Protein AF-A0A847F633-F1 (afdb_monomer_lite)

Sequence (241 aa):
MRNPILRTLSLCLALIVSAASVAAQGYQTEPGWALELPSDPAGGGFFTLATSFPEESAGFVDGYALPGRILAASGRTLFLQERFGTSDFFPVATTSESMDPSFIAISPDGSQIAVGVGYFQPIYLASASLLSRSAPPNISAHPEVRAFEANYYDAIWRDSRYLLLNAGWFSGSAILILDTQADPPAEPVLLLEGIPGASAGLAIDHDGNVVTGIGWDPDGARTGELAILPAALVEAAIADE

Radius of gyration: 24.13 Å; chains: 1; bounding box: 60×49×97 Å

Structure (mmCIF, N/CA/C/O backbone):
data_AF-A0A847F633-F1
#
_entry.id   AF-A0A847F633-F1
#
loop_
_atom_site.group_PDB
_atom_site.id
_atom_site.type_symbol
_atom_site.label_atom_id
_atom_site.label_alt_id
_atom_site.label_comp_id
_atom_site.label_asym_id
_atom_site.label_entity_id
_atom_site.label_seq_id
_atom_site.pdbx_PDB_ins_code
_atom_site.Cartn_x
_atom_site.Cartn_y
_atom_site.Cartn_z
_atom_site.occupancy
_atom_site.B_iso_or_equiv
_atom_site.auth_seq_id
_atom_site.auth_comp_id
_atom_site.auth_asym_id
_atom_site.auth_atom_id
_atom_site.pdbx_PDB_model_num
ATOM 1 N N . MET A 1 1 ? -42.752 -30.504 71.975 1.00 43.91 1 MET A N 1
ATOM 2 C CA . MET A 1 1 ? -41.544 -30.973 71.258 1.00 43.91 1 MET A CA 1
ATOM 3 C C . MET A 1 1 ? -41.501 -30.174 69.947 1.00 43.91 1 MET A C 1
ATOM 5 O O . MET A 1 1 ? -42.344 -30.447 69.115 1.00 43.91 1 MET A O 1
ATOM 9 N N . ARG A 1 2 ? -40.851 -28.996 69.794 1.00 36.53 2 ARG A N 1
ATOM 10 C CA . ARG A 1 2 ? -39.390 -28.694 69.733 1.00 36.53 2 ARG A CA 1
ATOM 11 C C . ARG A 1 2 ? -38.636 -29.848 69.048 1.00 36.53 2 ARG A C 1
ATOM 13 O O . ARG A 1 2 ? -38.702 -30.938 69.589 1.00 36.53 2 ARG A O 1
ATOM 20 N N . ASN A 1 3 ? -37.921 -29.722 67.928 1.00 39.47 3 ASN A N 1
ATOM 21 C CA . ASN A 1 3 ? -37.267 -28.582 67.274 1.00 39.47 3 ASN A CA 1
ATOM 22 C C . ASN A 1 3 ? -36.940 -28.948 65.782 1.00 39.47 3 ASN A C 1
ATOM 24 O O . ASN A 1 3 ? -37.195 -30.083 65.385 1.00 39.47 3 ASN A O 1
ATOM 28 N N . PRO A 1 4 ? -36.400 -28.010 64.975 1.00 57.25 4 PRO A N 1
ATOM 29 C CA . PRO A 1 4 ? -36.479 -27.920 63.512 1.00 57.25 4 PRO A CA 1
ATOM 30 C C . PRO A 1 4 ? -35.231 -28.435 62.779 1.00 57.25 4 PRO A C 1
ATOM 32 O O . PRO A 1 4 ? -34.177 -28.592 63.389 1.00 57.25 4 PRO A O 1
ATOM 35 N N . ILE A 1 5 ? -35.309 -28.553 61.447 1.00 49.66 5 ILE A N 1
ATOM 36 C CA . ILE A 1 5 ? -34.128 -28.504 60.571 1.00 49.66 5 ILE A CA 1
ATOM 37 C C . ILE A 1 5 ? -34.406 -27.546 59.404 1.00 49.66 5 ILE A C 1
ATOM 39 O O . ILE A 1 5 ? -35.099 -27.872 58.445 1.00 49.66 5 ILE A O 1
ATOM 43 N N . LEU A 1 6 ? -33.841 -26.342 59.539 1.00 45.69 6 LEU A N 1
ATOM 44 C CA . LEU A 1 6 ? -33.370 -25.495 58.443 1.00 45.69 6 LEU A CA 1
ATOM 45 C C . LEU A 1 6 ? -32.309 -26.248 57.629 1.00 45.69 6 LEU A C 1
ATOM 47 O O . LEU A 1 6 ? -31.447 -26.881 58.236 1.00 45.69 6 LEU A O 1
ATOM 51 N N . ARG A 1 7 ? -32.308 -26.063 56.304 1.00 44.88 7 ARG A N 1
ATOM 52 C CA . ARG A 1 7 ? -31.155 -26.067 55.370 1.00 44.88 7 ARG A CA 1
ATOM 53 C C . ARG A 1 7 ? -31.731 -26.007 53.949 1.00 44.88 7 ARG A C 1
ATOM 55 O O . ARG A 1 7 ? -32.652 -26.753 53.665 1.00 44.88 7 ARG A O 1
ATOM 62 N N . THR A 1 8 ? -31.303 -25.215 52.981 1.00 48.22 8 THR A N 1
ATOM 63 C CA . THR A 1 8 ? -30.395 -24.074 52.869 1.00 48.22 8 THR A CA 1
ATOM 64 C C . THR A 1 8 ? -30.786 -23.437 51.533 1.00 48.22 8 THR A C 1
ATOM 66 O O . THR A 1 8 ? -31.146 -24.138 50.589 1.00 48.22 8 THR A O 1
ATOM 69 N N . LEU A 1 9 ? -30.732 -22.113 51.478 1.00 43.06 9 LEU A N 1
ATOM 70 C CA . LEU A 1 9 ? -30.822 -21.297 50.275 1.00 43.06 9 LEU A CA 1
ATOM 71 C C . LEU A 1 9 ? -29.904 -21.829 49.155 1.00 43.06 9 LEU A C 1
ATOM 73 O O . LEU A 1 9 ? -28.711 -22.005 49.383 1.00 43.06 9 LEU A O 1
ATOM 77 N N . SER A 1 10 ? -30.430 -21.977 47.941 1.00 42.84 10 SER A N 1
ATOM 78 C CA . SER A 1 10 ? -29.634 -21.798 46.723 1.00 42.84 10 SER A CA 1
ATOM 79 C C . SER A 1 10 ? -30.521 -21.129 45.678 1.00 42.84 10 SER A C 1
ATOM 81 O O . SER A 1 10 ? -31.156 -21.767 44.842 1.00 42.84 10 SER A O 1
ATOM 83 N N . LEU A 1 11 ? -30.651 -19.810 45.818 1.00 41.34 11 LEU A N 1
ATOM 84 C CA . LEU A 1 11 ? -31.250 -18.947 44.814 1.00 41.34 11 LEU A CA 1
ATOM 85 C C . LEU A 1 11 ? -30.192 -18.765 43.718 1.00 41.34 11 LEU A C 1
ATOM 87 O O . LEU A 1 11 ? -29.340 -17.885 43.813 1.00 41.34 11 LEU A O 1
ATOM 91 N N . CYS A 1 12 ? -30.202 -19.632 42.705 1.00 36.84 12 CYS A N 1
ATOM 92 C CA . CYS A 1 12 ? -29.456 -19.395 41.474 1.00 36.84 12 CYS A CA 1
ATOM 93 C C . CYS A 1 12 ? -30.124 -18.230 40.737 1.00 36.84 12 CYS A C 1
ATOM 95 O O . CYS A 1 12 ? -31.006 -18.421 39.902 1.00 36.84 12 CYS A O 1
ATOM 97 N N . LEU A 1 13 ? -29.723 -17.011 41.092 1.00 38.50 13 LEU A N 1
ATOM 98 C CA . LEU A 1 13 ? -30.003 -15.814 40.318 1.00 38.50 13 LEU A CA 1
ATOM 99 C C . LEU A 1 13 ? -29.175 -15.918 39.031 1.00 38.50 13 LEU A C 1
ATOM 101 O O . LEU A 1 13 ? -28.021 -15.498 38.981 1.00 38.50 13 LEU A O 1
ATOM 105 N N . ALA A 1 14 ? -29.741 -16.559 38.010 1.00 43.88 14 ALA A N 1
ATOM 106 C CA . ALA A 1 14 ? -29.196 -16.502 36.668 1.00 43.88 14 ALA A CA 1
ATOM 107 C C . ALA A 1 14 ? -29.336 -15.054 36.188 1.00 43.88 14 ALA A C 1
ATOM 109 O O . ALA A 1 14 ? -30.401 -14.624 35.747 1.00 43.88 14 ALA A O 1
ATOM 110 N N . LEU A 1 15 ? -28.255 -14.288 36.322 1.00 38.59 15 LEU A N 1
ATOM 111 C CA . LEU A 1 15 ? -28.023 -13.099 35.518 1.00 38.59 15 LEU A CA 1
ATOM 112 C C . LEU A 1 15 ? -27.974 -13.570 34.066 1.00 38.59 15 LEU A C 1
ATOM 114 O O . LEU A 1 15 ? -26.923 -13.944 33.551 1.00 38.59 15 LEU A O 1
ATOM 118 N N . ILE A 1 16 ? -29.135 -13.585 33.414 1.00 45.00 16 ILE A N 1
ATOM 119 C CA . ILE A 1 16 ? -29.204 -13.540 31.962 1.00 45.00 16 ILE A CA 1
ATOM 120 C C . ILE A 1 16 ? -28.708 -12.141 31.613 1.00 45.00 16 ILE A C 1
ATOM 122 O O . ILE A 1 16 ? -29.471 -11.181 31.531 1.00 45.00 16 ILE A O 1
ATOM 126 N N . VAL A 1 17 ? -27.387 -12.010 31.501 1.00 43.03 17 VAL A N 1
ATOM 127 C CA . VAL A 1 17 ? -26.797 -10.934 30.725 1.00 43.03 17 VAL A CA 1
ATOM 128 C C . VAL A 1 17 ? -27.320 -11.188 29.324 1.00 43.03 17 VAL A C 1
ATOM 130 O O . VAL A 1 17 ? -26.874 -12.112 28.645 1.00 43.03 17 VAL A O 1
ATOM 133 N N . SER A 1 18 ? -28.331 -10.423 28.920 1.00 43.81 18 SER A N 1
ATOM 134 C CA . SER A 1 18 ? -28.635 -10.250 27.511 1.00 43.81 18 SER A CA 1
ATOM 135 C C . SER A 1 18 ? -27.382 -9.643 26.897 1.00 43.81 18 SER A C 1
ATOM 137 O O . SER A 1 18 ? -27.223 -8.425 26.857 1.00 43.81 18 SER A O 1
ATOM 139 N N . ALA A 1 19 ? -26.463 -10.503 26.460 1.00 41.06 19 ALA A N 1
ATOM 140 C CA . ALA A 1 19 ? -25.597 -10.185 25.352 1.00 41.06 19 ALA A CA 1
ATOM 141 C C . ALA A 1 19 ? -26.573 -9.857 24.228 1.00 41.06 19 ALA A C 1
ATOM 143 O O . ALA A 1 19 ? -27.163 -10.751 23.623 1.00 41.06 19 ALA A O 1
ATOM 144 N N . ALA A 1 20 ? -26.857 -8.566 24.057 1.00 40.16 20 ALA A N 1
ATOM 145 C CA . ALA A 1 20 ? -27.486 -8.079 22.856 1.00 40.16 20 ALA A CA 1
ATOM 146 C C . ALA A 1 20 ? -26.540 -8.517 21.749 1.00 40.16 20 ALA A C 1
ATOM 148 O O . ALA A 1 20 ? -25.473 -7.941 21.545 1.00 40.16 20 ALA A O 1
ATOM 149 N N . SER A 1 21 ? -26.886 -9.635 21.125 1.00 41.78 21 SER A N 1
ATOM 150 C CA . SER A 1 21 ? -26.249 -10.087 19.925 1.00 41.78 21 SER A CA 1
ATOM 151 C C . SER A 1 21 ? -26.426 -8.942 18.941 1.00 41.78 21 SER A C 1
ATOM 153 O O . SER A 1 21 ? -27.506 -8.768 18.377 1.00 41.78 21 SER A O 1
ATOM 155 N N . VAL A 1 22 ? -25.360 -8.195 18.671 1.00 43.12 22 VAL A N 1
ATOM 156 C CA . VAL A 1 22 ? -25.214 -7.502 17.386 1.00 43.12 22 VAL A CA 1
ATOM 157 C C . VAL A 1 22 ? -24.931 -8.578 16.321 1.00 43.12 22 VAL A C 1
ATOM 159 O O . VAL A 1 22 ? -24.016 -8.486 15.517 1.00 43.12 22 VAL A O 1
ATOM 162 N N . ALA A 1 23 ? -25.688 -9.676 16.375 1.00 40.06 23 ALA A N 1
ATOM 163 C CA . ALA A 1 23 ? -25.728 -10.703 15.369 1.00 40.06 23 ALA A CA 1
ATOM 164 C C . ALA A 1 23 ? -26.665 -10.176 14.292 1.00 40.06 23 ALA A C 1
ATOM 166 O O . ALA A 1 23 ? -27.865 -10.022 14.517 1.00 40.06 23 ALA A O 1
ATOM 167 N N . ALA A 1 24 ? -26.065 -9.895 13.141 1.00 45.38 24 ALA A N 1
ATOM 168 C CA . ALA A 1 24 ? -26.716 -9.887 11.845 1.00 45.38 24 ALA A CA 1
ATOM 169 C C . ALA A 1 24 ? -27.988 -9.024 11.760 1.00 45.38 24 ALA A C 1
ATOM 171 O O . ALA A 1 24 ? -29.089 -9.529 11.542 1.00 45.38 24 ALA A O 1
ATOM 172 N N . GLN A 1 25 ? -27.832 -7.695 11.789 1.00 44.91 25 GLN A N 1
ATOM 173 C CA . GLN A 1 25 ? -28.638 -6.930 10.834 1.00 44.91 25 GLN A CA 1
ATOM 174 C C . GLN A 1 25 ? -28.219 -7.434 9.449 1.00 44.91 25 GLN A C 1
ATOM 176 O O . GLN A 1 25 ? -27.043 -7.352 9.104 1.00 44.91 25 GLN A O 1
ATOM 181 N N . GLY A 1 26 ? -29.144 -8.104 8.759 1.00 45.66 26 GLY A N 1
ATOM 182 C CA . GLY A 1 26 ? -28.860 -8.882 7.557 1.00 45.66 26 GLY A CA 1
ATOM 183 C C . GLY A 1 26 ? -28.078 -8.099 6.506 1.00 45.66 26 GLY A C 1
ATOM 184 O O . GLY A 1 26 ? -28.237 -6.887 6.375 1.00 45.66 26 GLY A O 1
ATOM 185 N N . TYR A 1 27 ? -27.241 -8.820 5.758 1.00 48.66 27 TYR A N 1
ATOM 186 C CA . TYR A 1 27 ? -26.576 -8.321 4.560 1.00 48.66 27 TYR A CA 1
ATOM 187 C C . TYR A 1 27 ? -27.608 -7.631 3.653 1.00 48.66 27 TYR A C 1
ATOM 189 O O . TYR A 1 27 ? -28.513 -8.287 3.139 1.00 48.66 27 TYR A O 1
ATOM 197 N N . GLN A 1 28 ? -27.500 -6.312 3.472 1.00 48.31 28 GLN A N 1
ATOM 198 C CA . GLN A 1 28 ? -28.215 -5.632 2.395 1.00 48.31 28 GLN A CA 1
ATOM 199 C C . GLN A 1 28 ? -27.493 -5.970 1.092 1.00 48.31 28 GLN A C 1
ATOM 201 O O . GLN A 1 28 ? -26.430 -5.438 0.804 1.00 48.31 28 GLN A O 1
ATOM 206 N N . THR A 1 29 ? -28.065 -6.897 0.328 1.00 50.97 29 THR A N 1
ATOM 207 C CA . THR A 1 29 ? -27.606 -7.272 -1.018 1.00 50.97 29 THR A CA 1
ATOM 208 C C . THR A 1 29 ? -28.280 -6.446 -2.115 1.00 50.97 29 THR A C 1
ATOM 210 O O . THR A 1 29 ? -28.100 -6.734 -3.294 1.00 50.97 29 THR A O 1
ATOM 213 N N . GLU A 1 30 ? -29.100 -5.458 -1.749 1.00 51.41 30 GLU A N 1
ATOM 214 C CA . GLU A 1 30 ? -29.706 -4.541 -2.713 1.00 51.41 30 GLU A CA 1
ATOM 215 C C . GLU A 1 30 ? -28.613 -3.601 -3.244 1.00 51.41 30 GLU A C 1
ATOM 217 O O . GLU A 1 30 ? -27.983 -2.909 -2.440 1.00 51.41 30 GLU A O 1
ATOM 222 N N . PRO A 1 31 ? -28.349 -3.565 -4.562 1.00 47.09 31 PRO A N 1
ATOM 223 C CA . PRO A 1 31 ? -27.300 -2.727 -5.122 1.00 47.09 31 PRO A CA 1
ATOM 224 C C . PRO A 1 31 ? -27.640 -1.244 -4.923 1.00 47.09 31 PRO A C 1
ATOM 226 O O . PRO A 1 31 ? -28.459 -0.663 -5.638 1.00 47.09 31 PRO A O 1
ATOM 229 N N . GLY A 1 32 ? -26.993 -0.624 -3.937 1.00 54.84 32 GLY A N 1
ATOM 230 C CA . GLY A 1 32 ? -26.869 0.823 -3.829 1.00 54.84 32 GLY A CA 1
ATOM 231 C C . GLY A 1 32 ? -25.765 1.282 -4.774 1.00 54.84 32 GLY A C 1
ATOM 232 O O . GLY A 1 32 ? -24.588 1.110 -4.488 1.00 54.84 32 GLY A O 1
ATOM 233 N N . TRP A 1 33 ? -26.127 1.844 -5.925 1.00 58.97 33 TRP A N 1
ATOM 234 C CA . TRP A 1 33 ? -25.180 2.212 -6.992 1.00 58.97 33 TRP A CA 1
ATOM 235 C C . TRP A 1 33 ? -24.312 3.449 -6.694 1.00 58.97 33 TRP A C 1
ATOM 237 O O . TRP A 1 33 ? -23.647 3.960 -7.591 1.00 58.97 33 TRP A O 1
ATOM 247 N N . ALA A 1 34 ? -24.325 3.953 -5.461 1.00 75.38 34 ALA A N 1
ATOM 248 C CA . ALA A 1 34 ? -23.554 5.118 -5.051 1.00 75.38 34 ALA A CA 1
ATOM 249 C C . ALA A 1 34 ? -22.807 4.797 -3.755 1.00 75.38 34 ALA A C 1
ATOM 251 O O . ALA A 1 34 ? -23.354 4.931 -2.662 1.00 75.38 34 ALA A O 1
ATOM 252 N N . LEU A 1 35 ? -21.561 4.345 -3.901 1.00 85.94 35 LEU A N 1
ATOM 253 C CA . LEU A 1 35 ? -20.610 4.294 -2.800 1.00 85.94 35 LEU A CA 1
ATOM 254 C C . LEU A 1 35 ? -19.997 5.689 -2.647 1.00 85.94 35 LEU A C 1
ATOM 256 O O . LEU A 1 35 ? -19.301 6.167 -3.541 1.00 85.94 35 LEU A O 1
ATOM 260 N N . GLU A 1 36 ? -20.251 6.332 -1.516 1.00 92.31 36 GLU A N 1
ATOM 261 C CA . GLU A 1 36 ? -19.584 7.573 -1.137 1.00 92.31 36 GLU A CA 1
ATOM 262 C C . GLU A 1 36 ? -18.392 7.213 -0.252 1.00 92.31 36 GLU A C 1
ATOM 264 O O . GLU A 1 36 ? -18.550 6.612 0.811 1.00 92.31 36 GLU A O 1
ATOM 269 N N . LEU A 1 37 ? -17.186 7.537 -0.719 1.00 93.56 37 LEU A N 1
ATOM 270 C CA . LEU A 1 37 ? -15.973 7.324 0.062 1.00 93.56 37 LEU A CA 1
ATOM 271 C C . LEU A 1 37 ? -15.916 8.318 1.231 1.00 93.56 37 LEU A C 1
ATOM 273 O O . LEU A 1 37 ? -16.364 9.461 1.090 1.00 93.56 37 LEU A O 1
ATOM 277 N N . PRO A 1 38 ? -15.341 7.919 2.378 1.00 94.25 38 PRO A N 1
ATOM 278 C CA . PRO A 1 38 ? -15.224 8.812 3.514 1.00 94.25 38 PRO A CA 1
ATOM 279 C C . PRO A 1 38 ? -14.296 9.980 3.176 1.00 94.25 38 PRO A C 1
ATOM 281 O O . PRO A 1 38 ? -13.370 9.873 2.367 1.00 94.25 38 PRO A O 1
ATOM 284 N N . SER A 1 39 ? -14.532 11.101 3.844 1.00 89.62 39 SER A N 1
ATOM 285 C CA . SER A 1 39 ? -13.605 12.225 3.870 1.00 89.62 39 SER A CA 1
ATOM 286 C C . SER A 1 39 ? -13.214 12.504 5.311 1.00 89.62 39 SER A C 1
ATOM 288 O O . SER A 1 39 ? -14.026 12.348 6.226 1.00 89.62 39 SER A O 1
ATOM 290 N N . ASP A 1 40 ? -11.967 12.914 5.514 1.00 84.38 40 ASP A N 1
ATOM 291 C CA . ASP A 1 40 ? -11.508 13.456 6.787 1.00 84.38 40 ASP A CA 1
ATOM 292 C C . ASP A 1 40 ? -11.489 14.993 6.697 1.00 84.38 40 ASP A C 1
ATOM 294 O O . ASP A 1 40 ? -10.491 15.581 6.262 1.00 84.38 40 ASP A O 1
ATOM 298 N N . PRO A 1 41 ? -12.583 15.678 7.087 1.00 72.81 41 PRO A N 1
ATOM 299 C CA . PRO A 1 41 ? -12.677 17.132 6.983 1.00 72.81 41 PRO A CA 1
ATOM 300 C C . PRO A 1 41 ? -11.678 17.865 7.889 1.00 72.81 41 PRO A C 1
ATOM 302 O O . PRO A 1 41 ? -11.440 19.054 7.686 1.00 72.81 41 PRO A O 1
ATOM 305 N N . ALA A 1 42 ? -11.093 17.182 8.879 1.00 73.56 42 ALA A N 1
ATOM 306 C CA . ALA A 1 42 ? -10.059 17.738 9.745 1.00 73.56 42 ALA A CA 1
ATOM 307 C C . ALA A 1 42 ? -8.638 17.492 9.205 1.00 73.56 42 ALA A C 1
ATOM 309 O O . ALA A 1 42 ? -7.702 18.167 9.631 1.00 73.56 42 ALA A O 1
ATOM 310 N N . GLY A 1 43 ? -8.474 16.533 8.287 1.00 68.06 43 GLY A N 1
ATOM 311 C CA . GLY A 1 43 ? -7.178 16.053 7.822 1.00 68.06 43 GLY A CA 1
ATOM 312 C C . GLY A 1 43 ? -6.585 16.807 6.634 1.00 68.06 43 GLY A C 1
ATOM 313 O O . GLY A 1 43 ? -5.375 16.790 6.489 1.00 68.06 43 GLY A O 1
ATOM 314 N N . GLY A 1 44 ? -7.366 17.503 5.802 1.00 72.06 44 GLY A N 1
ATOM 315 C CA . GLY A 1 44 ? -6.818 18.345 4.721 1.00 72.06 44 GLY A CA 1
ATOM 316 C C . GLY A 1 44 ? -6.087 17.597 3.590 1.00 72.06 44 GLY A C 1
ATOM 317 O O . GLY A 1 44 ? -5.118 18.128 3.058 1.00 72.06 44 GLY A O 1
ATOM 318 N N . GLY A 1 45 ? -6.535 16.388 3.231 1.00 73.44 45 GLY A N 1
ATOM 319 C CA . GLY A 1 45 ? -6.009 15.627 2.085 1.00 73.44 45 GLY A CA 1
ATOM 320 C C . GLY A 1 45 ? -6.622 16.055 0.743 1.00 73.44 45 GLY A C 1
ATOM 321 O O . GLY A 1 45 ? -7.713 16.632 0.714 1.00 73.44 45 GLY A O 1
ATOM 322 N N . PHE A 1 46 ? -5.940 15.769 -0.373 1.00 79.56 46 PHE A N 1
ATOM 323 C CA . PHE A 1 46 ? -6.430 16.118 -1.716 1.00 79.56 46 PHE A CA 1
ATOM 324 C C . PHE A 1 46 ? -7.429 15.103 -2.277 1.00 79.56 46 PHE A C 1
ATOM 326 O O . PHE A 1 46 ? -8.328 15.479 -3.031 1.00 79.56 46 PHE A O 1
ATOM 333 N N . PHE A 1 47 ? -7.290 13.828 -1.916 1.00 87.50 47 PHE A N 1
ATOM 334 C CA . PHE A 1 47 ? -8.162 12.754 -2.380 1.00 87.50 47 PHE A CA 1
ATOM 335 C C . PHE A 1 47 ? -8.308 11.642 -1.336 1.00 87.50 47 PHE A C 1
ATOM 337 O O . PHE A 1 47 ? -7.589 11.589 -0.338 1.00 87.50 47 PHE A O 1
ATOM 344 N N . THR A 1 48 ? -9.281 10.762 -1.570 1.00 93.44 48 THR A N 1
ATOM 345 C CA . THR A 1 48 ? -9.480 9.533 -0.800 1.00 93.44 48 THR A CA 1
ATOM 346 C C . THR A 1 48 ? -9.107 8.353 -1.685 1.00 93.44 48 THR A C 1
ATOM 348 O O . THR A 1 48 ? -9.656 8.216 -2.779 1.00 93.44 48 THR A O 1
ATOM 351 N N . LEU A 1 49 ? -8.212 7.490 -1.206 1.00 95.00 49 LEU A N 1
ATOM 352 C CA . LEU A 1 49 ? -7.974 6.184 -1.818 1.00 95.00 49 LEU A CA 1
ATOM 353 C C . LEU A 1 49 ? -8.767 5.111 -1.103 1.00 95.00 49 LEU A C 1
ATOM 355 O O . LEU A 1 49 ? -9.035 5.219 0.091 1.00 95.00 49 LEU A O 1
ATOM 359 N N . ALA A 1 50 ? -9.119 4.063 -1.835 1.00 96.31 50 ALA A N 1
ATOM 360 C CA . ALA A 1 50 ? -9.792 2.909 -1.280 1.00 96.31 50 ALA A CA 1
ATOM 361 C C . ALA A 1 50 ? -9.387 1.637 -2.020 1.00 96.31 50 ALA A C 1
ATOM 363 O O . ALA A 1 50 ? -9.174 1.649 -3.230 1.00 96.31 50 ALA A O 1
ATOM 364 N N . THR A 1 51 ? -9.323 0.540 -1.279 1.00 96.62 51 THR A N 1
ATOM 365 C CA . THR A 1 51 ? -9.163 -0.819 -1.798 1.00 96.62 51 THR A CA 1
ATOM 366 C C . THR A 1 51 ? -10.030 -1.768 -0.975 1.00 96.62 51 THR A C 1
ATOM 368 O O . THR A 1 51 ? -10.544 -1.385 0.078 1.00 96.62 51 THR A O 1
ATOM 371 N N . SER A 1 52 ? -10.226 -2.999 -1.432 1.00 96.12 52 SER A N 1
ATOM 372 C CA . SER A 1 52 ? -10.989 -4.013 -0.702 1.00 96.12 52 SER A CA 1
ATOM 373 C C . SER A 1 52 ? -10.084 -5.115 -0.179 1.00 96.12 52 SER A C 1
ATOM 375 O O . SER A 1 52 ? -9.176 -5.560 -0.877 1.00 96.12 52 SER A O 1
ATOM 377 N N . PHE A 1 53 ? -10.382 -5.608 1.019 1.00 97.31 53 PHE A N 1
ATOM 378 C CA . PHE A 1 53 ? -9.814 -6.862 1.498 1.00 97.31 53 PHE A CA 1
ATOM 379 C C . PHE A 1 53 ? -10.187 -8.014 0.547 1.00 97.31 53 PHE A C 1
ATOM 381 O O . PHE A 1 53 ? -11.360 -8.101 0.158 1.00 97.31 53 PHE A O 1
ATOM 388 N N . PRO A 1 54 ? -9.239 -8.908 0.205 1.00 95.81 54 PRO A N 1
ATOM 389 C CA . PRO A 1 54 ? -9.515 -10.087 -0.615 1.00 95.81 54 PRO A CA 1
ATOM 390 C C . PRO A 1 54 ? -10.625 -10.967 -0.026 1.00 95.81 54 PRO A C 1
ATOM 392 O O . PRO A 1 54 ? -10.826 -10.989 1.194 1.00 95.81 54 PRO A O 1
ATOM 395 N N . GLU A 1 55 ? -11.351 -11.701 -0.872 1.00 92.31 55 GLU A N 1
ATOM 396 C CA . GLU A 1 55 ? -12.459 -12.570 -0.437 1.00 92.31 55 GLU A CA 1
ATOM 397 C C . GLU A 1 55 ? -11.982 -13.687 0.504 1.00 92.31 55 GLU A C 1
ATOM 399 O O . GLU A 1 55 ? -12.704 -14.097 1.413 1.00 92.31 55 GLU A O 1
ATOM 404 N N . GLU A 1 56 ? -10.746 -14.140 0.314 1.00 91.25 56 GLU A N 1
ATOM 405 C CA . GLU A 1 56 ? -10.060 -15.167 1.091 1.00 91.25 56 GLU A CA 1
ATOM 406 C C . GLU A 1 56 ? -9.561 -14.693 2.467 1.00 91.25 56 GLU A C 1
ATOM 408 O O . GLU A 1 56 ? -9.085 -15.511 3.258 1.00 91.25 56 GLU A O 1
ATOM 413 N N . SER A 1 57 ? -9.689 -13.400 2.785 1.00 93.25 57 SER A N 1
ATOM 414 C CA . SER A 1 57 ? -9.277 -12.853 4.082 1.00 93.25 57 SER A CA 1
ATOM 415 C C . SER A 1 57 ? -9.975 -13.587 5.239 1.00 93.25 57 SER A C 1
ATOM 417 O O . SER A 1 57 ? -11.193 -13.702 5.282 1.00 93.25 57 SER A O 1
ATOM 419 N N . ALA A 1 58 ? -9.249 -14.038 6.258 1.00 88.56 58 ALA A N 1
ATOM 420 C CA . ALA A 1 58 ? -9.879 -14.684 7.425 1.00 88.56 58 ALA A CA 1
ATOM 421 C C . ALA A 1 58 ? -10.062 -13.741 8.633 1.00 88.56 58 ALA A C 1
ATOM 423 O O . ALA A 1 58 ? -10.591 -14.143 9.671 1.00 88.56 58 ALA A O 1
ATOM 424 N N . GLY A 1 59 ? -9.582 -12.499 8.523 1.00 90.00 59 GLY A N 1
ATOM 425 C CA . GLY A 1 59 ? -9.442 -11.574 9.645 1.00 90.00 59 GLY A CA 1
ATOM 426 C C . GLY A 1 59 ? -10.730 -10.871 10.082 1.00 90.00 59 GLY A C 1
ATOM 427 O O . GLY A 1 59 ? -11.720 -10.779 9.351 1.00 90.00 59 GLY A O 1
ATOM 428 N N . PHE A 1 60 ? -10.673 -10.321 11.294 1.00 93.88 60 PHE A N 1
ATOM 429 C CA . PHE A 1 60 ? -11.702 -9.467 11.879 1.00 93.88 60 PHE A CA 1
ATOM 430 C C . PHE A 1 60 ? -11.053 -8.230 12.497 1.00 93.88 60 PHE A C 1
ATOM 432 O O . PHE A 1 60 ? -9.978 -8.328 13.085 1.00 93.88 60 PHE A O 1
ATOM 439 N N . VAL A 1 61 ? -11.755 -7.100 12.448 1.00 94.06 61 VAL A N 1
ATOM 440 C CA . VAL A 1 61 ? -11.432 -5.884 13.210 1.00 94.06 61 VAL A CA 1
ATOM 441 C C . VAL A 1 61 ? -12.597 -5.612 14.138 1.00 94.06 61 VAL A C 1
ATOM 443 O O . VAL A 1 61 ? -13.697 -5.418 13.647 1.00 94.06 61 VAL A O 1
ATOM 446 N N . ASP A 1 62 ? -12.406 -5.654 15.458 1.00 93.94 62 ASP A N 1
ATOM 447 C CA . ASP A 1 62 ? -13.467 -5.427 16.459 1.00 93.94 62 ASP A CA 1
ATOM 448 C C . ASP A 1 62 ? -14.790 -6.188 16.182 1.00 93.94 62 ASP A C 1
ATOM 450 O O . ASP A 1 62 ? -15.888 -5.681 16.404 1.00 93.94 62 ASP A O 1
ATOM 454 N N . GLY A 1 63 ? -14.695 -7.420 15.666 1.00 92.19 63 GLY A N 1
ATOM 455 C CA . GLY A 1 63 ? -15.850 -8.260 15.312 1.00 92.19 63 GLY A CA 1
ATOM 456 C C . GLY A 1 63 ? -16.419 -8.048 13.901 1.00 92.19 63 GLY A C 1
ATOM 457 O O . GLY A 1 63 ? -17.333 -8.767 13.502 1.00 92.19 63 GLY A O 1
ATOM 458 N N . TYR A 1 64 ? -15.865 -7.125 13.114 1.00 92.31 64 TYR A N 1
ATOM 459 C CA . TYR A 1 64 ? -16.215 -6.907 11.710 1.00 92.31 64 TYR A CA 1
ATOM 460 C C . TYR A 1 64 ? -15.350 -7.793 10.805 1.00 92.31 64 TYR A C 1
ATOM 462 O O . TYR A 1 64 ? -14.140 -7.595 10.719 1.00 92.31 64 TYR A O 1
ATOM 470 N N . ALA A 1 65 ? -15.966 -8.767 10.127 1.00 94.19 65 ALA A N 1
ATOM 471 C CA . ALA A 1 65 ? -15.278 -9.656 9.183 1.00 94.19 65 ALA A CA 1
ATOM 472 C C . ALA A 1 65 ? -14.701 -8.866 8.003 1.00 94.19 65 ALA A C 1
ATOM 474 O O . ALA A 1 65 ? -15.429 -8.060 7.422 1.00 94.19 65 ALA A O 1
ATOM 475 N N . LEU A 1 66 ? -13.440 -9.106 7.647 1.00 95.06 66 LEU A N 1
ATOM 476 C CA . LEU A 1 66 ? -12.725 -8.342 6.623 1.00 95.06 66 LEU A CA 1
ATOM 477 C C . LEU A 1 66 ? -13.050 -8.686 5.155 1.00 95.06 66 LEU A C 1
ATOM 479 O O . LEU A 1 66 ? -13.044 -7.739 4.376 1.00 95.06 66 LEU A O 1
ATOM 483 N N . PRO A 1 67 ? -13.388 -9.926 4.740 1.00 94.75 67 PRO A N 1
ATOM 484 C CA . PRO A 1 67 ? -13.667 -10.256 3.335 1.00 94.75 67 PRO A CA 1
ATOM 485 C C . PRO A 1 67 ? -14.543 -9.261 2.579 1.00 94.75 67 PRO A C 1
ATOM 487 O O . PRO A 1 67 ? -15.659 -8.956 3.010 1.00 94.75 67 PRO A O 1
ATOM 490 N N . GLY A 1 68 ? -14.034 -8.766 1.446 1.00 93.19 68 GLY A N 1
ATOM 491 C CA . GLY A 1 68 ? -14.739 -7.850 0.543 1.00 93.19 68 GLY A CA 1
ATOM 492 C C . GLY A 1 68 ? -15.006 -6.455 1.116 1.00 93.19 68 GLY A C 1
ATOM 493 O O . GLY A 1 68 ? -15.647 -5.633 0.464 1.00 93.19 68 GLY A O 1
ATOM 494 N N . ARG A 1 69 ? -14.548 -6.167 2.337 1.00 94.69 69 ARG A N 1
ATOM 495 C CA . ARG A 1 69 ? -14.757 -4.881 3.000 1.00 94.69 69 ARG A CA 1
ATOM 496 C C . ARG A 1 69 ? -13.772 -3.854 2.468 1.00 94.69 69 ARG A C 1
ATOM 498 O O . ARG A 1 69 ? -12.601 -4.158 2.255 1.00 94.69 69 ARG A O 1
ATOM 505 N N . ILE A 1 70 ? -14.242 -2.626 2.289 1.00 97.19 70 ILE A N 1
ATOM 506 C CA . ILE A 1 70 ? -13.411 -1.538 1.776 1.00 97.19 70 ILE A CA 1
ATOM 507 C C . ILE A 1 70 ? -12.614 -0.900 2.917 1.00 97.19 70 ILE A C 1
ATOM 509 O O . ILE A 1 70 ? -13.186 -0.512 3.939 1.00 97.19 70 ILE A O 1
ATOM 513 N N . LEU A 1 71 ? -11.304 -0.770 2.719 1.00 98.25 71 LEU A N 1
ATOM 514 C CA . LEU A 1 71 ? -10.405 0.068 3.503 1.00 98.25 71 LEU A CA 1
ATOM 515 C C . LEU A 1 71 ? -10.104 1.330 2.691 1.00 98.25 71 LEU A C 1
ATOM 517 O O . LEU A 1 71 ? -9.670 1.239 1.544 1.00 98.25 71 LEU A O 1
ATOM 521 N N . ALA A 1 72 ? -10.329 2.499 3.280 1.00 97.69 72 ALA A N 1
ATOM 522 C CA . ALA A 1 72 ? -10.087 3.790 2.653 1.00 97.69 72 ALA A CA 1
ATOM 523 C C . ALA A 1 72 ? -9.101 4.632 3.467 1.00 97.69 72 ALA A C 1
ATOM 525 O O . ALA A 1 72 ? -9.055 4.524 4.688 1.00 97.69 72 ALA A O 1
ATOM 526 N N . ALA A 1 73 ? -8.338 5.494 2.804 1.00 97.06 73 ALA A N 1
ATOM 527 C CA . ALA A 1 73 ? -7.418 6.446 3.416 1.00 97.06 73 ALA A CA 1
ATOM 528 C C . ALA A 1 73 ? -7.786 7.855 2.962 1.00 97.06 73 ALA A C 1
ATOM 530 O O . ALA A 1 73 ? -7.889 8.111 1.762 1.00 97.06 73 ALA A O 1
ATOM 531 N N . SER A 1 74 ? -7.992 8.763 3.912 1.00 95.62 74 SER A N 1
ATOM 532 C CA . SER A 1 74 ? -8.294 10.168 3.634 1.00 95.62 74 SER A CA 1
ATOM 533 C C . SER A 1 74 ? -7.796 11.038 4.779 1.00 95.62 74 SER A C 1
ATOM 535 O O . SER A 1 74 ? -7.998 10.696 5.948 1.00 95.62 74 SER A O 1
ATOM 537 N N . GLY A 1 75 ? -7.152 12.162 4.454 1.00 94.62 75 GLY A N 1
ATOM 538 C CA . GLY A 1 75 ? -6.575 13.064 5.447 1.00 94.62 75 GLY A CA 1
ATOM 539 C C . GLY A 1 75 ? -5.663 12.312 6.413 1.00 94.62 75 GLY A C 1
ATOM 540 O O . GLY A 1 75 ? -4.661 11.754 5.998 1.00 94.62 75 GLY A O 1
ATOM 541 N N . ARG A 1 76 ? -6.000 12.258 7.702 1.00 95.75 76 ARG A N 1
ATOM 542 C CA . ARG A 1 76 ? -5.175 11.590 8.725 1.00 95.75 76 ARG A CA 1
ATOM 543 C C . ARG A 1 76 ? -5.685 10.215 9.127 1.00 95.75 76 ARG A C 1
ATOM 545 O O . ARG A 1 76 ? -5.221 9.662 10.123 1.00 95.75 76 ARG A O 1
ATOM 552 N N . THR A 1 77 ? -6.669 9.683 8.413 1.00 97.44 77 THR A N 1
ATOM 553 C CA . THR A 1 77 ? -7.486 8.583 8.911 1.00 97.44 77 THR A CA 1
ATOM 554 C C . THR A 1 77 ? -7.571 7.446 7.899 1.00 97.44 77 THR A C 1
ATOM 556 O O . THR A 1 77 ? -7.825 7.659 6.713 1.00 97.44 77 THR A O 1
ATOM 559 N N . LEU A 1 78 ? -7.387 6.220 8.393 1.00 98.06 78 LEU A N 1
ATOM 560 C CA . LEU A 1 78 ? -7.807 5.006 7.706 1.00 98.06 78 LEU A CA 1
ATOM 561 C C . LEU A 1 78 ? -9.205 4.632 8.184 1.00 98.06 78 LEU A C 1
ATOM 563 O O . LEU A 1 78 ? -9.472 4.581 9.386 1.00 98.06 78 LEU A O 1
ATOM 567 N N . PHE A 1 79 ? -10.084 4.350 7.238 1.00 98.25 79 PHE A N 1
ATOM 568 C CA . PHE A 1 79 ? -11.485 4.052 7.450 1.00 98.25 79 PHE A CA 1
ATOM 569 C C . PHE A 1 79 ? -11.815 2.653 6.957 1.00 98.25 79 PHE A C 1
ATOM 571 O O . PHE A 1 79 ? -11.425 2.279 5.856 1.00 98.25 79 PHE A O 1
ATOM 578 N N . LEU A 1 80 ? -12.600 1.909 7.724 1.00 98.06 80 LEU A N 1
ATOM 579 C CA . LEU A 1 80 ? -13.122 0.614 7.316 1.00 98.06 80 LEU A CA 1
ATOM 580 C C . LEU A 1 80 ? -14.627 0.725 7.079 1.00 98.06 80 LEU A C 1
ATOM 582 O O . LEU A 1 80 ? -15.353 1.300 7.892 1.00 98.06 80 LEU A O 1
ATOM 586 N N . GLN A 1 81 ? -15.091 0.168 5.966 1.00 96.19 81 GLN A N 1
ATOM 587 C CA . GLN A 1 81 ? -16.508 0.113 5.631 1.00 96.19 81 GLN A CA 1
ATOM 588 C C . GLN A 1 81 ? -17.268 -0.711 6.678 1.00 96.19 81 GLN A C 1
ATOM 590 O O . GLN A 1 81 ? -16.876 -1.830 6.989 1.00 96.19 81 GLN A O 1
ATOM 595 N N . GLU A 1 82 ? -18.376 -0.212 7.217 1.00 92.62 82 GLU A N 1
ATOM 596 C CA . GLU A 1 82 ? -19.136 -0.880 8.277 1.00 92.62 82 GLU A CA 1
ATOM 597 C C . GLU A 1 82 ? -19.992 -2.035 7.767 1.00 92.62 82 GLU A C 1
ATOM 599 O O . GLU A 1 82 ? -20.113 -3.073 8.430 1.00 92.62 82 GLU A O 1
ATOM 604 N N . ARG A 1 83 ? -20.565 -1.897 6.574 1.00 88.19 83 ARG A N 1
ATOM 605 C CA . ARG A 1 83 ? -21.363 -2.938 5.927 1.00 88.19 83 ARG A CA 1
ATOM 606 C C . ARG A 1 83 ? -21.000 -2.999 4.458 1.00 88.19 83 ARG A C 1
ATOM 608 O O . ARG A 1 83 ? -20.844 -1.972 3.811 1.00 88.19 83 ARG A O 1
ATOM 615 N N . PHE A 1 84 ? -20.884 -4.217 3.944 1.00 84.50 84 PHE A N 1
ATOM 616 C CA . PHE A 1 84 ? -20.608 -4.429 2.532 1.00 84.50 84 PHE A CA 1
ATOM 617 C C . PHE A 1 84 ? -21.614 -3.659 1.667 1.00 84.50 84 PHE A C 1
ATOM 619 O O . PHE A 1 84 ? -22.820 -3.731 1.907 1.00 84.50 84 PHE A O 1
ATOM 626 N N . GLY A 1 85 ? -21.105 -2.919 0.685 1.00 81.12 85 GLY A N 1
ATOM 627 C CA . GLY A 1 85 ? -21.922 -2.159 -0.260 1.00 81.12 85 GLY A CA 1
ATOM 628 C C . GLY A 1 85 ? -22.553 -0.871 0.284 1.00 81.12 85 GLY A C 1
ATOM 629 O O . GLY A 1 85 ? -23.304 -0.243 -0.457 1.00 81.12 85 GLY A O 1
ATOM 630 N N . THR A 1 86 ? -22.270 -0.450 1.525 1.00 88.88 86 THR A N 1
ATOM 631 C CA . THR A 1 86 ? -22.767 0.834 2.060 1.00 88.88 86 THR A CA 1
ATOM 632 C C . THR A 1 86 ? -21.677 1.903 2.114 1.00 88.88 86 THR A C 1
ATOM 634 O O . THR A 1 86 ? -20.485 1.598 2.137 1.00 88.88 86 THR A O 1
ATOM 637 N N . SER A 1 87 ? -22.093 3.169 2.158 1.00 93.31 87 SER A N 1
ATOM 638 C CA . SER A 1 87 ? -21.218 4.335 2.365 1.00 93.31 87 SER A CA 1
ATOM 639 C C . SER A 1 87 ? -20.914 4.599 3.846 1.00 93.31 87 SER A C 1
ATOM 641 O O . SER A 1 87 ? -20.457 5.681 4.208 1.00 93.31 87 SER A O 1
ATOM 643 N N . ASP A 1 88 ? -21.205 3.640 4.728 1.00 92.81 88 ASP A N 1
ATOM 644 C CA . ASP A 1 88 ? -20.927 3.776 6.153 1.00 92.81 88 ASP A CA 1
ATOM 645 C C . ASP A 1 88 ? -19.484 3.352 6.408 1.00 92.81 88 ASP A C 1
ATOM 647 O O . ASP A 1 88 ? -19.112 2.207 6.154 1.00 92.81 88 ASP A O 1
ATOM 651 N N . PHE A 1 89 ? -18.672 4.265 6.927 1.00 96.75 89 PHE A N 1
ATOM 652 C CA . PHE A 1 89 ? -17.266 4.031 7.233 1.00 96.75 89 PHE A CA 1
ATOM 653 C C . PHE A 1 89 ? -16.956 4.498 8.654 1.00 96.75 89 PHE A C 1
ATOM 655 O O . PHE A 1 89 ? -17.481 5.513 9.113 1.00 96.75 89 PHE A O 1
ATOM 662 N N . PHE A 1 90 ? -16.071 3.787 9.348 1.00 97.00 90 PHE A N 1
ATOM 663 C CA . PHE A 1 90 ? -15.576 4.197 10.662 1.00 97.00 90 PHE A CA 1
ATOM 664 C C . PHE A 1 90 ? -14.046 4.229 10.700 1.00 97.00 90 PHE A C 1
ATOM 666 O O . PHE A 1 90 ? -13.407 3.436 10.006 1.00 97.00 90 PHE A O 1
ATOM 673 N N . PRO A 1 91 ? -13.442 5.127 11.499 1.00 97.75 91 PRO A N 1
ATOM 674 C CA . PRO A 1 91 ? -11.995 5.183 11.653 1.00 97.75 91 PRO A CA 1
ATOM 675 C C . PRO A 1 91 ? -11.479 3.890 12.287 1.00 97.75 91 PRO A C 1
ATOM 677 O O . PRO A 1 91 ? -12.065 3.392 13.249 1.00 97.75 91 PRO A O 1
ATOM 680 N N . VAL A 1 92 ? -10.379 3.366 11.753 1.00 98.56 92 VAL A N 1
ATOM 681 C CA . VAL A 1 92 ? -9.715 2.151 12.248 1.00 98.56 92 VAL A CA 1
ATOM 682 C C . VAL A 1 92 ? -8.225 2.310 12.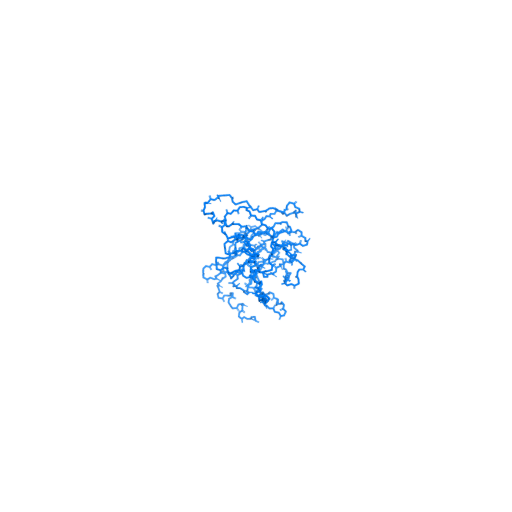499 1.00 98.56 92 VAL A C 1
ATOM 684 O O . VAL A 1 92 ? -7.630 1.442 13.126 1.00 98.56 92 VAL A O 1
ATOM 687 N N . ALA A 1 93 ? -7.629 3.397 12.014 1.00 98.44 93 ALA A N 1
ATOM 688 C CA . ALA A 1 93 ? -6.264 3.817 12.301 1.00 98.44 93 ALA A CA 1
ATOM 689 C C . ALA A 1 93 ? -6.076 5.287 11.896 1.00 98.44 93 ALA A C 1
ATOM 691 O O . ALA A 1 93 ? -6.914 5.865 11.201 1.00 98.44 93 ALA A O 1
ATOM 692 N N . THR A 1 94 ? -4.977 5.894 12.339 1.00 97.44 94 THR A N 1
ATOM 693 C CA . THR A 1 94 ? -4.633 7.295 12.064 1.00 97.44 94 THR A CA 1
ATOM 694 C C . THR A 1 94 ? -3.148 7.488 11.774 1.00 97.44 94 THR A C 1
ATOM 696 O O . THR A 1 94 ? -2.330 6.618 12.070 1.00 97.44 94 THR A O 1
ATOM 699 N N . THR A 1 95 ? -2.789 8.654 11.249 1.00 95.94 95 THR A N 1
ATOM 700 C CA . THR A 1 95 ? -1.411 9.137 11.101 1.00 95.94 95 THR A CA 1
ATOM 701 C C . THR A 1 95 ? -1.189 10.437 11.884 1.00 95.94 95 THR A C 1
ATOM 703 O O . THR A 1 95 ? -2.121 11.190 12.209 1.00 95.94 95 THR A O 1
ATOM 706 N N . SER A 1 96 ? 0.072 10.722 12.221 1.00 94.19 96 SER A N 1
ATOM 707 C CA . SER A 1 96 ? 0.454 11.970 12.900 1.00 94.19 96 SER A CA 1
ATOM 708 C C . SER A 1 96 ? 0.300 13.184 11.989 1.00 94.19 96 SER A C 1
ATOM 710 O O . SER A 1 96 ? -0.150 14.230 12.447 1.00 94.19 96 SER A O 1
ATOM 712 N N . GLU A 1 97 ? 0.595 13.011 10.704 1.00 92.06 97 GLU A N 1
ATOM 713 C CA . GLU A 1 97 ? 0.476 14.038 9.673 1.00 92.06 97 GLU A CA 1
ATOM 714 C C . GLU A 1 97 ? -0.619 13.681 8.671 1.00 92.06 97 GLU A C 1
ATOM 716 O O . GLU A 1 97 ? -1.065 12.533 8.600 1.00 92.06 97 GLU A O 1
ATOM 721 N N . SER A 1 98 ? -1.075 14.679 7.914 1.00 92.94 98 SER A N 1
ATOM 722 C CA . SER A 1 98 ? -2.012 14.456 6.813 1.00 92.94 98 SER A CA 1
ATOM 723 C C . SER A 1 98 ? -1.384 13.603 5.715 1.00 92.94 98 SER A C 1
ATOM 725 O O . SER A 1 98 ? -0.231 13.820 5.333 1.00 92.94 98 SER A O 1
ATOM 727 N N . MET A 1 99 ? -2.161 12.645 5.220 1.00 93.06 99 MET A N 1
ATOM 728 C CA . MET A 1 99 ? -1.820 11.806 4.086 1.00 93.06 99 MET A CA 1
ATOM 729 C C . MET A 1 99 ? -2.311 12.447 2.789 1.00 93.06 99 MET A C 1
ATOM 731 O O . MET A 1 99 ? -3.428 12.968 2.708 1.00 93.06 99 MET A O 1
ATOM 735 N N . ASP A 1 100 ? -1.494 12.291 1.756 1.00 91.31 100 ASP A N 1
ATOM 736 C CA . ASP A 1 100 ? -1.909 12.362 0.361 1.00 91.31 100 ASP A CA 1
ATOM 737 C C . ASP A 1 100 ? -1.667 10.975 -0.247 1.00 91.31 100 ASP A C 1
ATOM 739 O O . ASP A 1 100 ? -0.621 10.732 -0.859 1.00 91.31 100 ASP A O 1
ATOM 743 N N . PRO A 1 101 ? -2.531 9.998 0.091 1.00 93.50 101 PRO A N 1
ATOM 744 C CA . PRO A 1 101 ? -2.167 8.593 0.005 1.00 93.50 101 PRO A CA 1
ATOM 745 C C . PRO A 1 101 ? -1.912 8.213 -1.451 1.00 93.50 101 PRO A C 1
ATOM 747 O O . PRO A 1 101 ? -2.772 8.428 -2.282 1.00 93.50 101 PRO A O 1
ATOM 750 N N . SER A 1 102 ? -0.760 7.640 -1.786 1.00 93.44 102 SER A N 1
ATOM 751 C CA . SER A 1 102 ? -0.463 7.209 -3.164 1.00 93.44 102 SER A CA 1
ATOM 752 C C . SER A 1 102 ? -0.992 5.805 -3.458 1.00 93.44 102 SER A C 1
ATOM 754 O O . SER A 1 102 ? -1.414 5.534 -4.576 1.00 93.44 102 SER A O 1
ATOM 756 N N . PHE A 1 103 ? -1.041 4.935 -2.443 1.00 96.12 103 PHE A N 1
ATOM 757 C CA . PHE A 1 103 ? -1.640 3.604 -2.546 1.00 96.12 103 PHE A CA 1
ATOM 758 C C . PHE A 1 103 ? -2.126 3.081 -1.187 1.00 96.12 103 PHE A C 1
ATOM 760 O O . PHE A 1 103 ? -1.657 3.499 -0.124 1.00 96.12 103 PHE A O 1
ATOM 767 N N . ILE A 1 104 ? -3.029 2.098 -1.241 1.00 97.81 104 ILE A N 1
ATOM 768 C CA . ILE A 1 104 ? -3.339 1.172 -0.145 1.00 97.81 104 ILE A CA 1
ATOM 769 C C . ILE A 1 104 ? -3.283 -0.231 -0.746 1.00 97.81 104 ILE A C 1
ATOM 771 O O . ILE A 1 104 ? -4.048 -0.533 -1.662 1.00 97.81 104 ILE A O 1
ATOM 775 N N . ALA A 1 105 ? -2.406 -1.087 -0.233 1.00 98.00 105 ALA A N 1
ATOM 776 C CA . ALA A 1 105 ? -2.242 -2.453 -0.713 1.00 98.00 105 ALA A CA 1
ATOM 777 C C . ALA A 1 105 ? -2.473 -3.441 0.432 1.00 98.00 105 ALA A C 1
ATOM 779 O O . ALA A 1 105 ? -1.837 -3.351 1.482 1.00 98.00 105 ALA A O 1
ATOM 780 N N . ILE A 1 106 ? -3.371 -4.400 0.229 1.00 98.44 106 ILE A N 1
ATOM 781 C CA . ILE A 1 106 ? -3.688 -5.452 1.200 1.00 98.44 106 ILE A CA 1
ATOM 782 C C . ILE A 1 106 ? -3.097 -6.760 0.676 1.00 98.44 106 ILE A C 1
ATOM 784 O O . ILE A 1 106 ? -3.254 -7.054 -0.511 1.00 98.44 106 ILE A O 1
ATOM 788 N N . SER A 1 107 ? -2.395 -7.511 1.527 1.00 97.62 107 SER A N 1
ATOM 789 C CA . SER A 1 107 ? -1.795 -8.788 1.124 1.00 97.62 107 SER A CA 1
ATOM 790 C C . SER A 1 107 ? -2.874 -9.775 0.661 1.00 97.62 107 SER A C 1
ATOM 792 O O . SER A 1 107 ? -4.016 -9.664 1.111 1.00 97.62 107 SER A O 1
ATOM 794 N N . PRO A 1 108 ? -2.559 -10.760 -0.201 1.00 96.19 108 PRO A N 1
ATOM 795 C CA . PRO A 1 108 ? -3.566 -11.684 -0.730 1.00 96.19 108 PRO A CA 1
ATOM 796 C C . PRO A 1 108 ? -4.335 -12.447 0.359 1.00 96.19 108 PRO A C 1
ATOM 798 O O . PRO A 1 108 ? -5.538 -12.635 0.263 1.00 96.19 108 PRO A O 1
ATOM 801 N N . ASP A 1 109 ? -3.678 -12.810 1.460 1.00 95.75 109 ASP A N 1
ATOM 802 C CA . ASP A 1 109 ? -4.318 -13.440 2.627 1.00 95.75 109 ASP A CA 1
ATOM 803 C C . ASP A 1 109 ? -5.060 -12.455 3.557 1.00 95.75 109 ASP A C 1
ATOM 805 O O . ASP A 1 109 ? -5.634 -12.859 4.573 1.00 95.75 109 ASP A O 1
ATOM 809 N N . GLY A 1 110 ? -5.029 -11.157 3.249 1.00 97.31 110 GLY A N 1
ATOM 810 C CA . GLY A 1 110 ? -5.670 -10.094 4.017 1.00 97.31 110 GLY A CA 1
ATOM 811 C C . GLY A 1 110 ? -5.008 -9.773 5.356 1.00 97.31 110 GLY A C 1
ATOM 812 O O . GLY A 1 110 ? -5.583 -9.024 6.148 1.00 97.31 110 GLY A O 1
ATOM 813 N N . SER A 1 111 ? -3.845 -10.359 5.657 1.00 96.75 111 SER A N 1
ATOM 814 C CA . SER A 1 111 ? -3.211 -10.244 6.974 1.00 96.75 111 SER A CA 1
ATOM 815 C C . SER A 1 111 ? -2.366 -8.982 7.138 1.00 96.75 111 SER A C 1
ATOM 817 O O . SER A 1 111 ? -2.206 -8.512 8.265 1.00 96.75 111 SER A O 1
ATOM 819 N N . GLN A 1 112 ? -1.872 -8.398 6.045 1.00 97.44 112 GLN A N 1
ATOM 820 C CA . GLN A 1 112 ? -1.031 -7.205 6.060 1.00 97.44 112 GLN A CA 1
ATOM 821 C C . GLN A 1 112 ? -1.626 -6.076 5.224 1.00 97.44 112 GLN A C 1
ATOM 823 O O . GLN A 1 112 ? -2.279 -6.296 4.204 1.00 97.44 112 GLN A O 1
ATOM 828 N N . ILE A 1 113 ? -1.358 -4.848 5.660 1.00 98.19 113 ILE A N 1
ATOM 829 C CA . ILE A 1 113 ? -1.690 -3.620 4.945 1.00 98.19 113 ILE A CA 1
ATOM 830 C C . ILE A 1 113 ? -0.419 -2.798 4.744 1.00 98.19 113 ILE A C 1
ATOM 832 O O . ILE A 1 113 ? 0.348 -2.590 5.683 1.00 98.19 113 ILE A O 1
ATOM 836 N N . ALA A 1 114 ? -0.215 -2.314 3.525 1.00 98.19 114 ALA A N 1
ATOM 837 C CA . ALA A 1 114 ? 0.803 -1.336 3.182 1.00 98.19 114 ALA A CA 1
ATOM 838 C C . ALA A 1 114 ? 0.114 -0.040 2.742 1.00 98.19 114 ALA A C 1
ATOM 840 O O . ALA A 1 114 ? -0.794 -0.062 1.908 1.00 98.19 114 ALA A O 1
ATOM 841 N N . VAL A 1 115 ? 0.536 1.088 3.307 1.00 98.06 115 VAL A N 1
ATOM 842 C CA . VAL A 1 115 ? -0.036 2.406 3.018 1.00 98.06 115 VAL A CA 1
ATOM 843 C C . VAL A 1 115 ? 1.083 3.356 2.628 1.00 98.06 115 VAL A C 1
ATOM 845 O O . VAL A 1 115 ? 1.929 3.693 3.457 1.00 98.06 115 VAL A O 1
ATOM 848 N N . GLY A 1 116 ? 1.075 3.796 1.372 1.00 97.00 116 GLY A N 1
ATOM 849 C CA . GLY A 1 116 ? 1.907 4.898 0.913 1.00 97.00 116 GLY A CA 1
ATOM 850 C C . GLY A 1 116 ? 1.202 6.205 1.241 1.00 97.00 116 GLY A C 1
ATOM 851 O O . GLY A 1 116 ? 0.223 6.544 0.583 1.00 97.00 116 GLY A O 1
ATOM 852 N N . VAL A 1 117 ? 1.651 6.914 2.273 1.00 94.94 117 VAL A N 1
ATOM 853 C CA . VAL A 1 117 ? 0.960 8.090 2.830 1.00 94.94 117 VAL A CA 1
ATOM 854 C C . VAL A 1 117 ? 1.242 9.410 2.104 1.00 94.94 117 VAL A C 1
ATOM 856 O O . VAL A 1 117 ? 0.610 10.419 2.413 1.00 94.94 117 VAL A O 1
ATOM 859 N N . GLY A 1 118 ? 2.126 9.403 1.107 1.00 90.56 118 GLY A N 1
ATOM 860 C CA . GLY A 1 118 ? 2.291 10.493 0.151 1.00 90.56 118 GLY A CA 1
ATOM 861 C C . GLY A 1 118 ? 3.723 10.997 0.018 1.00 90.56 118 GLY A C 1
ATOM 862 O O . GLY A 1 118 ? 4.689 10.393 0.479 1.00 90.56 118 GLY A O 1
ATOM 863 N N . TYR A 1 119 ? 3.860 12.134 -0.655 1.00 87.25 119 TYR A N 1
ATOM 864 C CA . TYR A 1 119 ? 5.148 12.693 -1.057 1.00 87.25 119 TYR A CA 1
ATOM 865 C C . TYR A 1 119 ? 6.098 12.959 0.127 1.00 87.25 119 TYR A C 1
ATOM 867 O O . TYR A 1 119 ? 5.734 13.660 1.071 1.00 87.25 119 TYR A O 1
ATOM 875 N N . PHE A 1 120 ? 7.329 12.431 0.043 1.00 89.12 120 PHE A N 1
ATOM 876 C CA . PHE A 1 120 ? 8.354 12.466 1.104 1.00 89.12 120 PHE A CA 1
ATOM 877 C C . PHE A 1 120 ? 7.909 11.897 2.459 1.00 89.12 120 PHE A C 1
ATOM 879 O O . PHE A 1 120 ? 8.450 12.268 3.501 1.00 89.12 120 PHE A O 1
ATOM 886 N N . GLN A 1 121 ? 6.925 11.004 2.452 1.00 93.94 121 GLN A N 1
ATOM 887 C CA . GLN A 1 121 ? 6.499 10.273 3.635 1.00 93.94 121 GLN A CA 1
ATOM 888 C C . GLN A 1 121 ? 6.767 8.776 3.437 1.00 93.94 121 GLN A C 1
ATOM 890 O O . GLN A 1 121 ? 6.732 8.300 2.301 1.00 93.94 121 GLN A O 1
ATOM 895 N N . PRO A 1 122 ? 7.015 8.012 4.510 1.00 95.25 122 PRO A N 1
ATOM 896 C CA . PRO A 1 122 ? 7.323 6.591 4.397 1.00 95.25 122 PRO A CA 1
ATOM 897 C C . PRO A 1 122 ? 6.126 5.772 3.907 1.00 95.25 122 PRO A C 1
ATOM 899 O O . PRO A 1 122 ? 4.986 6.231 3.873 1.00 95.25 122 PRO A O 1
ATOM 902 N N . ILE A 1 123 ? 6.385 4.512 3.584 1.00 96.62 123 ILE A N 1
ATOM 903 C CA . ILE A 1 123 ? 5.366 3.470 3.490 1.00 96.62 123 ILE A CA 1
ATOM 904 C C . ILE A 1 123 ? 5.185 2.878 4.885 1.00 96.62 123 ILE A C 1
ATOM 906 O O . ILE A 1 123 ? 6.165 2.448 5.495 1.00 96.62 123 ILE A O 1
ATOM 910 N N . TYR A 1 124 ? 3.950 2.805 5.376 1.00 97.75 124 TYR A N 1
ATOM 911 C CA . TYR A 1 124 ? 3.637 2.095 6.616 1.00 97.75 124 TYR A CA 1
ATOM 912 C C . TYR A 1 124 ? 3.127 0.693 6.323 1.00 97.75 124 TYR A C 1
ATOM 914 O O . TYR A 1 124 ? 2.142 0.525 5.607 1.00 97.75 124 TYR A O 1
ATOM 922 N N . LEU A 1 125 ? 3.775 -0.300 6.923 1.00 97.44 125 LEU A N 1
ATOM 923 C CA . LEU A 1 125 ? 3.384 -1.700 6.880 1.00 97.44 125 LEU A CA 1
ATOM 924 C C . LEU A 1 125 ? 2.877 -2.134 8.257 1.00 97.44 125 LEU A C 1
ATOM 926 O O . LEU A 1 125 ? 3.612 -2.080 9.246 1.00 97.44 125 LEU A O 1
ATOM 930 N N . ALA A 1 126 ? 1.627 -2.582 8.314 1.00 97.25 126 ALA A N 1
ATOM 931 C CA . ALA A 1 126 ? 0.968 -2.998 9.545 1.00 97.25 126 ALA A CA 1
ATOM 932 C C . ALA A 1 126 ? 0.225 -4.325 9.359 1.00 97.25 126 ALA A C 1
ATOM 934 O O . ALA A 1 126 ? -0.246 -4.642 8.268 1.00 97.25 126 ALA A O 1
ATOM 935 N N . SER A 1 127 ? 0.050 -5.075 10.448 1.00 96.75 127 SER A N 1
ATOM 936 C CA . SER A 1 127 ? -0.928 -6.165 10.466 1.00 96.75 127 SER A CA 1
ATOM 937 C C . SER A 1 127 ? -2.343 -5.592 10.364 1.00 96.75 127 SER A C 1
ATOM 939 O O . SER A 1 127 ? -2.682 -4.636 11.064 1.00 96.75 127 SER A O 1
ATOM 941 N N . ALA A 1 128 ? -3.213 -6.218 9.575 1.00 97.50 128 ALA A N 1
ATOM 942 C CA . ALA A 1 128 ? -4.635 -5.884 9.547 1.00 97.50 128 ALA A CA 1
ATOM 943 C C . ALA A 1 128 ? -5.297 -6.076 10.925 1.00 97.50 128 ALA A C 1
ATOM 945 O O . ALA A 1 128 ? -6.247 -5.370 11.254 1.00 97.50 128 ALA A O 1
ATOM 946 N N . SER A 1 129 ? -4.769 -6.978 11.765 1.00 96.62 129 SER A N 1
ATOM 947 C CA . SER A 1 129 ? -5.257 -7.194 13.135 1.00 96.62 129 SER A CA 1
ATOM 948 C C . SER A 1 129 ? -4.962 -6.034 14.088 1.00 96.62 129 SER A C 1
ATOM 950 O O . SER A 1 129 ? -5.497 -6.016 15.193 1.00 96.62 129 SER A O 1
ATOM 952 N N . LEU A 1 130 ? -4.081 -5.107 13.700 1.00 97.75 130 LEU A N 1
ATOM 953 C CA . LEU A 1 130 ? -3.764 -3.917 14.486 1.00 97.75 130 LEU A CA 1
ATOM 954 C C . LEU A 1 130 ? -4.877 -2.861 14.388 1.00 97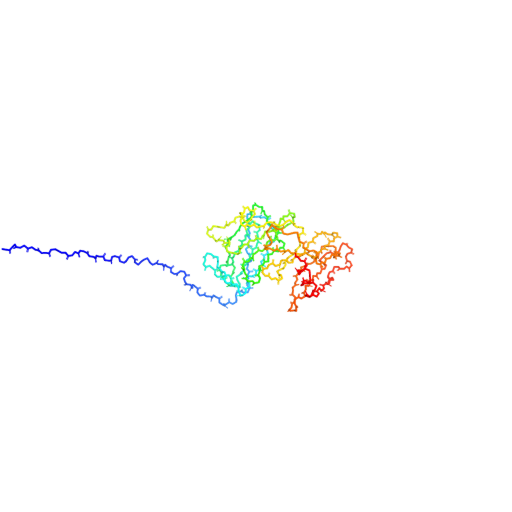.75 130 LEU A C 1
ATOM 956 O O . LEU A 1 130 ? -5.042 -2.039 15.287 1.00 97.75 130 LEU A O 1
ATOM 960 N N . LEU A 1 131 ? -5.638 -2.876 13.292 1.00 98.38 131 LEU A N 1
ATOM 961 C CA . LEU A 1 131 ? -6.755 -1.967 13.073 1.00 98.38 131 LEU A CA 1
ATOM 962 C C . LEU A 1 131 ? -7.813 -2.140 14.171 1.00 98.38 131 LEU A C 1
ATOM 964 O O . LEU A 1 131 ? -8.156 -3.258 14.554 1.00 98.38 131 LEU A O 1
ATOM 968 N N . SER A 1 132 ? -8.371 -1.031 14.653 1.00 98.06 132 SER A N 1
ATOM 969 C CA . SER A 1 132 ? -9.405 -1.053 15.689 1.00 98.06 132 SER A CA 1
ATOM 970 C C . SER A 1 132 ? -10.328 0.150 15.566 1.00 98.06 132 SER A C 1
ATOM 972 O O . SER A 1 132 ? -9.875 1.283 15.450 1.00 98.06 132 SER A O 1
ATOM 974 N N . ARG A 1 133 ? -11.639 -0.084 15.639 1.00 96.81 133 ARG A N 1
ATOM 975 C CA . ARG A 1 133 ? -12.662 0.966 15.724 1.00 96.81 133 ARG A CA 1
ATOM 976 C C . ARG A 1 133 ? -12.699 1.586 17.119 1.00 96.81 133 ARG A C 1
ATOM 978 O O . ARG A 1 133 ? -12.936 2.782 17.266 1.00 96.81 133 ARG A O 1
ATOM 985 N N . SER A 1 134 ? -12.543 0.755 18.146 1.00 96.94 134 SER A N 1
ATOM 986 C CA . SER A 1 134 ? -12.660 1.151 19.551 1.00 96.94 134 SER A CA 1
ATOM 987 C C . SER A 1 134 ? -11.411 1.858 20.076 1.00 96.94 134 SER A C 1
ATOM 989 O O . SER A 1 134 ? -11.530 2.739 20.930 1.00 96.94 134 SER A O 1
ATOM 991 N N . ALA A 1 135 ? -10.237 1.524 19.537 1.00 97.69 135 ALA A N 1
ATOM 992 C CA . ALA A 1 135 ? -8.976 2.193 19.833 1.00 97.69 135 ALA A CA 1
ATOM 993 C C . ALA A 1 135 ? -8.100 2.329 18.568 1.00 97.69 135 ALA A C 1
ATOM 995 O O . ALA A 1 135 ? -7.082 1.644 18.470 1.00 97.69 135 ALA A O 1
ATOM 996 N N . PRO A 1 136 ? -8.463 3.204 17.603 1.00 98.06 136 PRO A N 1
ATOM 997 C CA . PRO A 1 136 ? -7.693 3.385 16.373 1.00 98.06 136 PRO A CA 1
ATOM 998 C C . PRO A 1 136 ? -6.221 3.732 16.670 1.00 98.06 136 PRO A C 1
ATOM 1000 O O . PRO A 1 136 ? -5.956 4.783 17.263 1.00 98.06 136 PRO A O 1
ATOM 1003 N N . PRO A 1 137 ? -5.245 2.891 16.280 1.00 98.44 137 PRO A N 1
ATOM 1004 C CA . PRO A 1 137 ? -3.832 3.162 16.507 1.00 98.44 137 PRO A CA 1
ATOM 1005 C C . PRO A 1 137 ? -3.341 4.299 15.607 1.00 98.44 137 PRO A C 1
ATOM 1007 O O . PRO A 1 137 ? -3.870 4.535 14.519 1.00 98.44 137 PRO A O 1
ATOM 1010 N N . ASN A 1 138 ? -2.278 4.981 16.033 1.00 98.25 138 ASN A N 1
ATOM 1011 C CA . ASN A 1 138 ? -1.525 5.874 15.158 1.00 98.25 138 ASN A CA 1
ATOM 1012 C C . ASN A 1 138 ? -0.424 5.072 14.453 1.00 98.25 138 ASN A C 1
ATOM 1014 O O . ASN A 1 138 ? 0.626 4.836 15.047 1.00 98.25 138 ASN A O 1
ATOM 1018 N N . ILE A 1 139 ? -0.646 4.664 13.202 1.00 97.94 139 ILE A N 1
ATOM 1019 C CA . ILE A 1 139 ? 0.280 3.787 12.469 1.00 97.94 139 ILE A CA 1
ATOM 1020 C C . ILE A 1 139 ? 1.642 4.442 12.214 1.00 97.94 139 ILE A C 1
ATOM 1022 O O . ILE A 1 139 ? 2.641 3.744 12.149 1.00 97.94 139 ILE A O 1
ATOM 1026 N N . SER A 1 140 ? 1.727 5.775 12.194 1.00 97.00 140 SER A N 1
ATOM 1027 C CA . SER A 1 140 ? 3.014 6.476 12.046 1.00 97.00 140 SER A CA 1
ATOM 1028 C C . SER A 1 140 ? 3.908 6.446 13.292 1.00 97.00 140 SER A C 1
ATOM 1030 O O . SER A 1 140 ? 5.074 6.821 13.219 1.00 97.00 140 SER A O 1
ATOM 1032 N N . ALA A 1 141 ? 3.365 6.034 14.441 1.00 97.62 141 ALA A N 1
ATOM 1033 C CA . ALA A 1 141 ? 4.072 6.012 15.721 1.00 97.62 141 ALA A CA 1
ATOM 1034 C C . ALA A 1 141 ? 3.914 4.682 16.481 1.00 97.62 141 ALA A C 1
ATOM 1036 O O . ALA A 1 141 ? 4.428 4.543 17.593 1.00 97.62 141 ALA A O 1
ATOM 1037 N N . HIS A 1 142 ? 3.169 3.722 15.929 1.00 98.06 142 HIS A N 1
ATOM 1038 C CA . HIS A 1 142 ? 2.884 2.462 16.601 1.00 98.06 142 HIS A CA 1
ATOM 1039 C C . HIS A 1 142 ? 4.107 1.531 16.528 1.00 98.06 142 HIS A C 1
ATOM 1041 O O . HIS A 1 142 ? 4.632 1.321 15.439 1.00 98.06 142 HIS A O 1
ATOM 1047 N N . PRO A 1 143 ? 4.554 0.927 17.646 1.00 96.25 143 PRO A N 1
ATOM 1048 C CA . PRO A 1 143 ? 5.801 0.151 17.689 1.00 96.25 143 PRO A CA 1
ATOM 1049 C C . PRO A 1 143 ? 5.784 -1.130 16.842 1.00 96.25 143 PRO A C 1
ATOM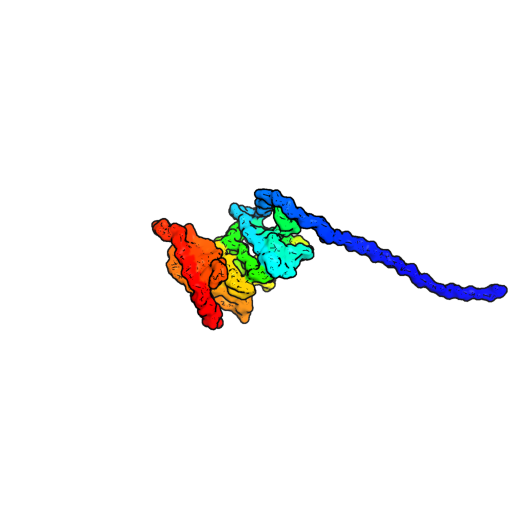 1051 O O . PRO A 1 143 ? 6.840 -1.632 16.480 1.00 96.25 143 PRO A O 1
ATOM 1054 N N . GLU A 1 144 ? 4.600 -1.668 16.542 1.00 95.38 144 GLU A N 1
ATOM 1055 C CA . GLU A 1 144 ? 4.435 -2.849 15.676 1.00 95.38 144 GLU A CA 1
ATOM 1056 C C . GLU A 1 144 ? 4.317 -2.495 14.184 1.00 95.38 144 GLU A C 1
ATOM 1058 O O . GLU A 1 144 ? 4.208 -3.390 13.350 1.00 95.38 144 GLU A O 1
ATOM 1063 N N . VAL A 1 145 ? 4.304 -1.203 13.835 1.00 96.88 145 VAL A N 1
ATOM 1064 C CA . VAL A 1 145 ? 4.258 -0.756 12.439 1.00 96.88 145 VAL A CA 1
ATOM 1065 C C . VAL A 1 145 ? 5.673 -0.537 11.937 1.00 96.88 145 VAL A C 1
ATOM 1067 O O . VAL A 1 145 ? 6.479 0.147 12.568 1.00 96.88 145 VAL A O 1
ATOM 1070 N N . ARG A 1 146 ? 5.968 -1.106 10.771 1.00 95.12 146 ARG A N 1
ATOM 1071 C CA . ARG A 1 146 ? 7.236 -0.890 10.076 1.00 95.12 146 ARG A CA 1
ATOM 1072 C C . ARG A 1 146 ? 7.088 0.280 9.114 1.00 95.12 146 ARG A C 1
ATOM 1074 O O . ARG A 1 146 ? 6.082 0.382 8.416 1.00 95.12 146 ARG A O 1
ATOM 1081 N N . ALA A 1 147 ? 8.100 1.136 9.068 1.00 94.56 147 ALA A N 1
ATOM 1082 C CA . ALA A 1 147 ? 8.193 2.231 8.113 1.00 94.56 147 ALA A CA 1
ATOM 1083 C C . ALA A 1 147 ? 9.304 1.937 7.102 1.00 94.56 147 ALA A C 1
ATOM 1085 O O . ALA A 1 147 ? 10.391 1.506 7.492 1.00 94.56 147 ALA A O 1
ATOM 1086 N N . PHE A 1 148 ? 9.033 2.183 5.824 1.00 92.69 148 PHE A N 1
ATOM 1087 C CA . PHE A 1 148 ? 10.012 2.056 4.749 1.00 92.69 148 PHE A CA 1
ATOM 1088 C C . PHE A 1 148 ? 10.119 3.372 3.993 1.00 92.69 148 PHE A C 1
ATOM 1090 O O . PHE A 1 148 ? 9.124 3.896 3.494 1.00 92.69 148 PHE A O 1
ATOM 1097 N N . GLU A 1 149 ? 11.333 3.901 3.907 1.00 91.62 149 GLU A N 1
ATOM 1098 C CA . GLU A 1 149 ? 11.605 5.139 3.186 1.00 91.62 149 GLU A CA 1
ATOM 1099 C C . GLU A 1 149 ? 11.805 4.829 1.701 1.00 91.62 149 GLU A C 1
ATOM 1101 O O . GLU A 1 149 ? 12.776 4.184 1.309 1.00 91.62 149 GLU A O 1
ATOM 1106 N N . ALA A 1 150 ? 10.881 5.293 0.865 1.00 88.50 150 ALA A N 1
ATOM 1107 C CA . ALA A 1 150 ? 10.993 5.229 -0.585 1.00 88.50 150 ALA A CA 1
ATOM 1108 C C . ALA A 1 150 ? 10.226 6.400 -1.205 1.00 88.50 150 ALA A C 1
ATOM 1110 O O . ALA A 1 150 ? 9.208 6.834 -0.674 1.00 88.50 150 ALA A O 1
ATOM 1111 N N . ASN A 1 151 ? 10.683 6.892 -2.356 1.00 91.56 151 ASN A N 1
ATOM 1112 C CA . ASN A 1 151 ? 9.867 7.780 -3.181 1.00 91.56 151 ASN A CA 1
ATOM 1113 C C . ASN A 1 151 ? 9.005 6.902 -4.080 1.00 91.56 151 ASN A C 1
ATOM 1115 O O . ASN A 1 151 ? 9.499 6.424 -5.094 1.00 91.56 151 ASN A O 1
ATOM 1119 N N . TYR A 1 152 ? 7.768 6.632 -3.686 1.00 94.12 152 TYR A N 1
ATOM 1120 C CA . TYR A 1 152 ? 6.885 5.695 -4.378 1.00 94.12 152 TYR A CA 1
ATOM 1121 C C . TYR A 1 152 ? 5.773 6.401 -5.153 1.00 94.12 152 TYR A C 1
ATOM 1123 O O . TYR A 1 152 ? 5.388 7.528 -4.845 1.00 94.12 152 TYR A O 1
ATOM 1131 N N . TYR A 1 153 ? 5.236 5.688 -6.137 1.00 94.25 153 TYR A N 1
ATOM 1132 C CA . TYR A 1 153 ? 4.034 6.062 -6.878 1.00 94.25 153 TYR A CA 1
ATOM 1133 C C . TYR A 1 153 ? 2.899 5.062 -6.663 1.00 94.25 153 TYR A C 1
ATOM 1135 O O . TYR A 1 153 ? 1.744 5.468 -6.598 1.00 94.25 153 TYR A O 1
ATOM 1143 N N . ASP A 1 154 ? 3.223 3.773 -6.527 1.00 96.00 154 ASP A N 1
ATOM 1144 C CA . ASP A 1 154 ? 2.251 2.694 -6.347 1.00 96.00 154 ASP A CA 1
ATOM 1145 C C . ASP A 1 154 ? 2.909 1.455 -5.716 1.00 96.00 154 ASP A C 1
ATOM 1147 O O . ASP A 1 154 ? 4.141 1.342 -5.697 1.00 96.00 154 ASP A O 1
ATOM 1151 N N . ALA A 1 155 ? 2.099 0.515 -5.229 1.00 97.06 155 ALA A N 1
ATOM 1152 C CA . ALA A 1 155 ? 2.558 -0.772 -4.725 1.00 97.06 155 ALA A CA 1
ATOM 1153 C C . ALA A 1 155 ? 1.528 -1.889 -4.934 1.00 97.06 155 ALA A C 1
ATOM 1155 O O . ALA A 1 155 ? 0.325 -1.680 -4.792 1.00 97.06 155 ALA A O 1
ATOM 1156 N N . ILE A 1 156 ? 2.010 -3.110 -5.178 1.00 97.62 156 ILE A N 1
ATOM 1157 C CA . ILE A 1 156 ? 1.174 -4.314 -5.255 1.00 97.62 156 ILE A CA 1
ATOM 1158 C C . ILE A 1 156 ? 1.860 -5.500 -4.582 1.00 97.62 156 ILE A C 1
ATOM 1160 O O . ILE A 1 156 ? 3.076 -5.658 -4.644 1.00 97.62 156 ILE A O 1
ATOM 1164 N N . TRP A 1 157 ? 1.082 -6.361 -3.938 1.00 97.81 157 TRP A N 1
ATOM 1165 C CA . TRP A 1 157 ? 1.604 -7.587 -3.348 1.00 97.81 157 TRP A CA 1
ATOM 1166 C C . TRP A 1 157 ? 1.818 -8.664 -4.410 1.00 97.81 157 TRP A C 1
ATOM 1168 O O . TRP A 1 157 ? 0.907 -8.967 -5.179 1.00 97.81 157 TRP A O 1
ATOM 1178 N N . ARG A 1 158 ? 3.004 -9.279 -4.421 1.00 96.38 158 ARG A N 1
ATOM 1179 C CA . ARG A 1 158 ? 3.267 -10.512 -5.178 1.00 96.38 158 ARG A CA 1
ATOM 1180 C C . ARG A 1 158 ? 2.657 -11.721 -4.473 1.00 96.38 158 ARG A C 1
ATOM 1182 O O . ARG A 1 158 ? 2.075 -12.586 -5.127 1.00 96.38 158 ARG A O 1
ATOM 1189 N N . ASP A 1 159 ? 2.824 -11.773 -3.159 1.00 95.19 159 ASP A N 1
ATOM 1190 C CA . ASP A 1 159 ? 2.292 -12.771 -2.231 1.00 95.19 159 ASP A CA 1
ATOM 1191 C C . ASP A 1 159 ? 2.167 -12.144 -0.825 1.00 95.19 159 ASP A C 1
ATOM 1193 O O . ASP A 1 159 ? 2.164 -10.924 -0.700 1.00 95.19 159 ASP A O 1
ATOM 1197 N N . SER A 1 160 ? 2.039 -12.934 0.244 1.00 94.69 160 SER A N 1
ATOM 1198 C CA . SER A 1 160 ? 1.928 -12.420 1.625 1.00 94.69 160 SER A CA 1
ATOM 1199 C C . SER A 1 160 ? 3.264 -12.026 2.283 1.00 94.69 160 SER A C 1
ATOM 1201 O O . SER A 1 160 ? 3.309 -11.775 3.492 1.00 94.69 160 SER A O 1
ATOM 1203 N N . ARG A 1 161 ? 4.363 -12.003 1.522 1.00 95.56 161 ARG A N 1
ATOM 1204 C CA . ARG A 1 161 ? 5.709 -11.624 1.974 1.00 95.56 161 ARG A CA 1
ATOM 1205 C C . ARG A 1 161 ? 6.325 -10.528 1.110 1.00 95.56 161 ARG A C 1
ATOM 1207 O O . ARG A 1 161 ? 6.953 -9.628 1.660 1.00 95.56 161 ARG A O 1
ATOM 1214 N N . TYR A 1 162 ? 6.137 -10.567 -0.200 1.00 97.31 162 TYR A N 1
ATOM 1215 C CA . TYR A 1 162 ? 6.809 -9.661 -1.123 1.00 97.31 162 TYR A CA 1
ATOM 1216 C C . TYR A 1 162 ? 5.878 -8.565 -1.635 1.00 97.31 162 TYR A C 1
ATOM 1218 O O . TYR A 1 162 ? 4.862 -8.838 -2.282 1.00 97.31 162 TYR A O 1
ATOM 1226 N N . LEU A 1 163 ? 6.258 -7.312 -1.380 1.00 97.69 163 LEU A N 1
ATOM 1227 C CA . LEU A 1 163 ? 5.587 -6.124 -1.899 1.00 97.69 163 LEU A CA 1
ATOM 1228 C C . LEU A 1 163 ? 6.415 -5.536 -3.046 1.00 97.69 163 LEU A C 1
ATOM 1230 O O . LEU A 1 163 ? 7.571 -5.162 -2.864 1.00 97.69 163 LEU A O 1
ATOM 1234 N N . LEU A 1 164 ? 5.822 -5.442 -4.230 1.00 97.75 164 LEU A N 1
ATOM 1235 C CA . LEU A 1 164 ? 6.402 -4.747 -5.371 1.00 97.75 164 LEU A CA 1
ATOM 1236 C C . LEU A 1 164 ? 6.094 -3.258 -5.246 1.00 97.75 164 LEU A C 1
ATOM 1238 O O . LEU A 1 164 ? 4.941 -2.875 -5.051 1.00 97.75 164 LEU A O 1
ATOM 1242 N N . LEU A 1 165 ? 7.120 -2.429 -5.384 1.00 96.69 165 LEU A N 1
ATOM 1243 C CA . LEU A 1 165 ? 7.027 -0.979 -5.301 1.00 96.69 165 LEU A CA 1
ATOM 1244 C C . LEU A 1 165 ? 7.373 -0.368 -6.643 1.00 96.69 165 LEU A C 1
ATOM 1246 O O . LEU A 1 165 ? 8.404 -0.688 -7.233 1.00 96.69 165 LEU A O 1
ATOM 1250 N N . ASN A 1 166 ? 6.551 0.573 -7.078 1.00 95.50 166 ASN A N 1
ATOM 1251 C CA . ASN A 1 166 ? 6.942 1.510 -8.104 1.00 95.50 166 ASN A CA 1
ATOM 1252 C C . ASN A 1 166 ? 7.566 2.719 -7.424 1.00 95.50 166 ASN A C 1
ATOM 1254 O O . ASN A 1 166 ? 6.867 3.446 -6.714 1.00 95.50 166 ASN A O 1
ATOM 1258 N N . ALA A 1 167 ? 8.865 2.916 -7.615 1.00 93.94 167 ALA A N 1
ATOM 1259 C CA . ALA A 1 167 ? 9.608 3.941 -6.909 1.00 93.94 167 ALA A CA 1
ATOM 1260 C C . ALA A 1 167 ? 10.575 4.702 -7.813 1.00 93.94 167 ALA A C 1
ATOM 1262 O O . ALA A 1 167 ? 11.071 4.196 -8.815 1.00 93.94 167 ALA A O 1
ATOM 1263 N N . GLY A 1 168 ? 10.873 5.941 -7.446 1.00 91.94 168 GLY A N 1
ATOM 1264 C CA . GLY A 1 168 ? 11.845 6.781 -8.120 1.00 91.94 168 GLY A CA 1
ATOM 1265 C C . GLY A 1 168 ? 11.417 8.234 -8.142 1.00 91.94 168 GLY A C 1
ATOM 1266 O O . GLY A 1 168 ? 10.924 8.772 -7.154 1.00 91.94 168 GLY A O 1
ATOM 1267 N N . TRP A 1 169 ? 11.674 8.891 -9.265 1.00 90.31 169 TRP A N 1
ATOM 1268 C CA . TRP A 1 169 ? 11.469 10.318 -9.418 1.00 90.31 169 TRP A CA 1
ATOM 1269 C C . TRP A 1 169 ? 10.933 10.672 -10.796 1.00 90.31 169 TRP A C 1
ATOM 1271 O O . TRP A 1 169 ? 10.959 9.874 -11.728 1.00 90.31 169 TRP A O 1
ATOM 1281 N N . PHE A 1 170 ? 10.550 11.934 -10.969 1.00 86.69 170 PHE A N 1
ATOM 1282 C CA . PHE A 1 170 ? 10.120 12.456 -12.263 1.00 86.69 170 PHE A CA 1
ATOM 1283 C C . PHE A 1 170 ? 11.228 12.370 -13.335 1.00 86.69 170 PHE A C 1
ATOM 1285 O O . PHE A 1 170 ? 10.960 12.496 -14.519 1.00 86.69 170 PHE A O 1
ATOM 1292 N N . SER A 1 171 ? 12.495 12.182 -12.959 1.00 89.94 171 SER A N 1
ATOM 1293 C CA . SER A 1 171 ? 13.595 11.970 -13.911 1.00 89.94 171 SER A CA 1
ATOM 1294 C C . SER A 1 171 ? 13.776 10.506 -14.320 1.00 89.94 171 SER A C 1
ATOM 1296 O O . SER A 1 171 ? 14.538 10.228 -15.242 1.00 89.94 171 SER A O 1
ATOM 1298 N N . GLY A 1 172 ? 13.122 9.574 -13.628 1.00 92.38 172 GLY A N 1
ATOM 1299 C CA . GLY A 1 172 ? 13.245 8.142 -13.851 1.00 92.38 172 GLY A CA 1
ATOM 1300 C C . GLY A 1 172 ? 12.805 7.333 -12.635 1.00 92.38 172 GLY A C 1
ATOM 1301 O O . GLY A 1 172 ? 13.016 7.739 -11.489 1.00 92.38 172 GLY A O 1
ATOM 1302 N N . SER A 1 173 ? 12.221 6.174 -12.901 1.00 94.56 173 SER A N 1
ATOM 1303 C CA . SER A 1 173 ? 11.665 5.257 -11.911 1.00 94.56 173 SER A CA 1
ATOM 1304 C C . SER A 1 173 ? 12.096 3.811 -12.159 1.00 94.56 173 SER A C 1
ATOM 1306 O O . SER A 1 173 ? 12.770 3.479 -13.142 1.00 94.56 173 SER A O 1
ATOM 1308 N N . ALA A 1 174 ? 11.768 2.968 -11.191 1.00 95.25 174 ALA A N 1
ATOM 1309 C CA . ALA A 1 174 ? 12.170 1.585 -11.077 1.00 95.25 174 ALA A CA 1
ATOM 1310 C C . ALA A 1 174 ? 11.074 0.772 -10.380 1.00 95.25 174 ALA A C 1
ATOM 1312 O O . ALA A 1 174 ? 10.258 1.314 -9.629 1.00 95.25 174 ALA A O 1
ATOM 1313 N N . ILE A 1 175 ? 11.094 -0.541 -10.601 1.00 96.50 175 ILE A N 1
ATOM 1314 C CA . ILE A 1 175 ? 10.328 -1.492 -9.801 1.00 96.50 175 ILE A CA 1
ATOM 1315 C C . ILE A 1 175 ? 11.272 -2.144 -8.799 1.00 96.50 175 ILE A C 1
ATOM 1317 O O . ILE A 1 175 ? 12.307 -2.691 -9.187 1.00 96.50 175 ILE A O 1
ATOM 1321 N N . LEU A 1 176 ? 10.907 -2.078 -7.523 1.00 96.00 176 LEU A N 1
ATOM 1322 C CA . LEU A 1 176 ? 11.637 -2.672 -6.408 1.00 96.00 176 LEU A CA 1
ATOM 1323 C C . LEU A 1 176 ? 10.805 -3.795 -5.781 1.00 96.00 176 LEU A C 1
ATOM 1325 O O . LEU A 1 176 ? 9.577 -3.743 -5.808 1.00 96.00 176 LEU A O 1
ATOM 1329 N N . ILE A 1 177 ? 11.462 -4.785 -5.189 1.00 96.56 177 ILE A N 1
ATOM 1330 C CA . ILE A 1 177 ? 10.848 -5.853 -4.398 1.00 96.56 177 ILE A CA 1
ATOM 1331 C C . ILE A 1 177 ? 11.235 -5.629 -2.943 1.00 96.56 177 ILE A C 1
ATOM 1333 O O . ILE A 1 177 ? 12.415 -5.519 -2.621 1.00 96.56 177 ILE A O 1
ATOM 1337 N N . LEU A 1 178 ? 10.241 -5.570 -2.067 1.00 95.81 178 LEU A N 1
ATOM 1338 C CA . LEU A 1 178 ? 10.425 -5.431 -0.634 1.00 95.81 178 LEU A CA 1
ATOM 1339 C C . LE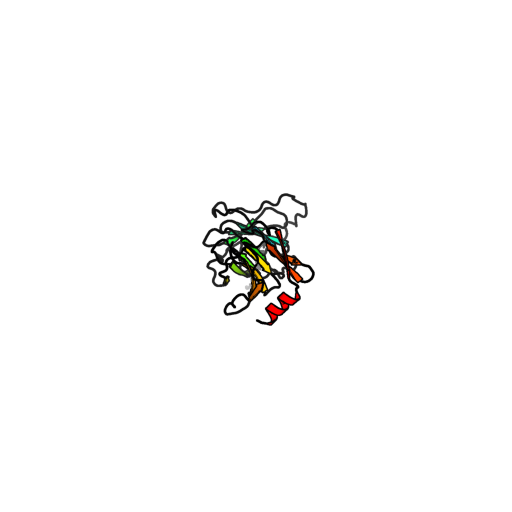U A 1 178 ? 10.022 -6.723 0.083 1.00 95.81 178 LEU A C 1
ATOM 1341 O O . LEU A 1 178 ? 8.851 -7.109 0.028 1.00 95.81 178 LEU A O 1
ATOM 1345 N N . ASP A 1 179 ? 10.957 -7.346 0.806 1.00 95.12 179 ASP A N 1
ATOM 1346 C CA . ASP A 1 179 ? 10.634 -8.395 1.777 1.00 95.12 179 ASP A CA 1
ATOM 1347 C C . ASP A 1 179 ? 10.057 -7.778 3.056 1.00 95.12 179 ASP A C 1
ATOM 1349 O O . ASP A 1 179 ? 10.744 -7.184 3.895 1.00 95.12 179 ASP A O 1
ATOM 1353 N N . THR A 1 180 ? 8.752 -7.948 3.220 1.00 93.75 180 THR A N 1
ATOM 1354 C CA . THR A 1 180 ? 7.995 -7.414 4.355 1.00 93.75 180 THR A CA 1
ATOM 1355 C C . THR A 1 180 ? 8.188 -8.204 5.648 1.00 93.75 180 THR A C 1
ATOM 1357 O O . THR A 1 180 ? 7.738 -7.762 6.710 1.00 93.75 180 THR A O 1
ATOM 1360 N N . GLN A 1 181 ? 8.875 -9.347 5.591 1.00 91.62 181 GLN A N 1
ATOM 1361 C CA . GLN A 1 181 ? 9.124 -10.235 6.727 1.00 91.62 181 GLN A CA 1
ATOM 1362 C C . GLN A 1 181 ? 10.600 -10.285 7.147 1.00 91.62 181 GLN A C 1
ATOM 1364 O O . GLN A 1 181 ? 10.889 -10.808 8.222 1.00 91.62 181 GLN A O 1
ATOM 1369 N N . ALA A 1 182 ? 11.516 -9.688 6.378 1.00 89.06 182 ALA A N 1
ATOM 1370 C CA . ALA A 1 182 ? 12.923 -9.572 6.761 1.00 89.06 182 ALA A CA 1
ATOM 1371 C C . ALA A 1 182 ? 13.087 -8.815 8.094 1.00 89.06 182 ALA A C 1
ATOM 1373 O O . ALA A 1 182 ? 12.508 -7.732 8.265 1.00 89.06 182 ALA A O 1
ATOM 1374 N N . ASP A 1 183 ? 13.881 -9.381 9.011 1.00 83.56 183 ASP A N 1
ATOM 1375 C CA . ASP A 1 183 ? 14.297 -8.777 10.283 1.00 83.56 183 ASP A CA 1
ATOM 1376 C C . ASP A 1 183 ? 15.823 -8.952 10.486 1.00 83.56 183 ASP A C 1
ATOM 1378 O O . ASP A 1 183 ? 16.287 -10.088 10.650 1.00 83.56 183 ASP A O 1
ATOM 1382 N N . PRO A 1 184 ? 16.628 -7.866 10.459 1.00 83.50 184 PRO A N 1
ATOM 1383 C CA . PRO A 1 184 ? 16.228 -6.470 10.230 1.00 83.50 184 PRO A CA 1
ATOM 1384 C C . PRO A 1 184 ? 15.655 -6.249 8.814 1.00 83.50 184 PRO A C 1
ATOM 1386 O O . PRO A 1 184 ? 15.838 -7.110 7.954 1.00 83.50 184 PRO A O 1
ATOM 1389 N N . PRO A 1 185 ? 14.982 -5.111 8.542 1.00 81.44 185 PRO A N 1
ATOM 1390 C CA . PRO A 1 185 ? 14.505 -4.788 7.199 1.00 81.44 185 PRO A CA 1
ATOM 1391 C C . PRO A 1 185 ? 15.615 -4.930 6.150 1.00 81.44 185 PRO A C 1
ATOM 1393 O O . PRO A 1 185 ? 16.662 -4.294 6.278 1.00 81.44 185 PRO A O 1
ATOM 1396 N N . ALA A 1 186 ? 15.385 -5.770 5.140 1.00 84.19 186 ALA A N 1
ATOM 1397 C CA . ALA A 1 186 ? 16.274 -5.888 3.994 1.00 84.19 186 ALA A CA 1
ATOM 1398 C C . ALA A 1 186 ? 16.149 -4.651 3.093 1.00 84.19 186 ALA A C 1
ATOM 1400 O O . ALA A 1 186 ? 15.094 -4.011 3.031 1.00 84.19 186 ALA A O 1
ATOM 1401 N N . GLU A 1 187 ? 17.234 -4.319 2.396 1.00 89.25 187 GLU A N 1
ATOM 1402 C CA . GLU A 1 187 ? 17.193 -3.320 1.329 1.00 89.25 187 GLU A CA 1
ATOM 1403 C C . GLU A 1 187 ? 16.310 -3.838 0.181 1.00 89.25 187 GLU A C 1
ATOM 1405 O O . GLU A 1 187 ? 16.429 -5.013 -0.178 1.00 89.25 187 GLU A O 1
ATOM 1410 N N . PRO A 1 188 ? 15.449 -3.000 -0.425 1.00 92.81 188 PRO A N 1
ATOM 1411 C CA . PRO A 1 188 ? 14.642 -3.426 -1.560 1.00 92.81 188 PRO A CA 1
ATOM 1412 C C . PRO A 1 188 ? 15.502 -3.915 -2.736 1.00 92.81 188 PRO A C 1
ATOM 1414 O O . PRO A 1 188 ? 16.465 -3.256 -3.137 1.00 92.81 188 PRO A O 1
ATOM 1417 N N . VAL A 1 189 ? 15.118 -5.040 -3.339 1.00 94.38 189 VAL A N 1
ATOM 1418 C CA . VAL A 1 189 ? 15.794 -5.621 -4.507 1.00 94.38 189 VAL A CA 1
ATOM 1419 C C . VAL A 1 189 ? 15.305 -4.939 -5.782 1.00 94.38 189 VAL A C 1
ATOM 1421 O O . VAL A 1 189 ? 14.105 -4.802 -6.008 1.00 94.38 189 VAL A O 1
ATOM 1424 N N . LEU A 1 190 ? 16.224 -4.515 -6.649 1.00 94.88 190 LEU A N 1
ATOM 1425 C CA . LEU A 1 190 ? 15.883 -3.914 -7.938 1.00 94.88 190 LEU A CA 1
ATOM 1426 C C . LEU A 1 190 ? 15.391 -4.983 -8.927 1.00 94.88 190 LEU A C 1
ATOM 1428 O O . LEU A 1 190 ? 16.153 -5.870 -9.303 1.00 94.88 190 LEU A O 1
ATOM 1432 N N . LEU A 1 191 ? 14.147 -4.862 -9.395 1.00 95.62 191 LEU A N 1
ATOM 1433 C CA . LEU A 1 191 ? 13.562 -5.745 -10.413 1.00 95.62 191 LEU A CA 1
ATOM 1434 C C . LEU A 1 191 ? 13.657 -5.149 -11.824 1.00 95.62 191 LEU A C 1
ATOM 1436 O O . LEU A 1 191 ? 13.945 -5.856 -12.788 1.00 95.62 191 LEU A O 1
ATOM 1440 N N . LEU A 1 192 ? 13.394 -3.848 -11.953 1.00 94.50 192 LEU A N 1
ATOM 1441 C CA . LEU A 1 192 ? 13.463 -3.120 -13.219 1.00 94.50 192 LEU A CA 1
ATOM 1442 C C . LEU A 1 192 ? 13.957 -1.705 -12.971 1.00 94.50 192 LEU A C 1
ATOM 1444 O O . LEU A 1 192 ? 13.422 -1.021 -12.110 1.00 94.50 192 LEU A O 1
ATOM 1448 N N . GLU A 1 193 ? 14.908 -1.239 -13.768 1.00 93.12 193 GLU A N 1
ATOM 1449 C CA . GLU A 1 193 ? 15.371 0.149 -13.758 1.00 93.12 193 GLU A CA 1
ATOM 1450 C C . GLU A 1 193 ? 15.125 0.844 -15.097 1.00 93.12 193 GLU A C 1
ATOM 1452 O O . GLU A 1 193 ? 14.762 0.222 -16.097 1.00 93.12 193 GLU A O 1
ATOM 1457 N N . GLY A 1 194 ? 15.365 2.155 -15.119 1.00 89.88 194 GLY A N 1
ATOM 1458 C CA . GLY A 1 194 ? 15.376 2.932 -16.353 1.00 89.88 194 GLY A CA 1
ATOM 1459 C C . GLY A 1 194 ? 13.991 3.153 -16.954 1.00 89.88 194 GLY A C 1
ATOM 1460 O O . GLY A 1 194 ? 13.891 3.400 -18.158 1.00 89.88 194 GLY A O 1
ATOM 1461 N N . ILE A 1 195 ? 12.930 3.086 -16.144 1.00 91.81 195 ILE A N 1
ATOM 1462 C CA . ILE A 1 195 ? 11.599 3.519 -16.569 1.00 91.81 195 ILE A CA 1
ATOM 1463 C C . ILE A 1 195 ? 11.645 5.050 -16.683 1.00 91.81 195 ILE A C 1
ATOM 1465 O O . ILE A 1 195 ? 11.964 5.718 -15.697 1.00 91.81 195 ILE A O 1
ATOM 1469 N N . PRO A 1 196 ? 11.392 5.642 -17.863 1.00 90.69 196 PRO A N 1
ATOM 1470 C CA . PRO A 1 196 ? 11.404 7.089 -18.012 1.00 90.69 196 PRO A CA 1
ATOM 1471 C C . PRO A 1 196 ? 10.354 7.749 -17.132 1.00 90.69 196 PRO A C 1
ATOM 1473 O O . PRO A 1 196 ? 9.203 7.321 -17.091 1.00 90.69 196 PRO A O 1
ATOM 1476 N N . GLY A 1 197 ? 10.763 8.834 -16.487 1.00 88.75 197 GLY A N 1
ATOM 1477 C CA . GLY A 1 197 ? 9.871 9.688 -15.730 1.00 88.75 197 GLY A CA 1
ATOM 1478 C C . GLY A 1 197 ? 9.189 9.026 -14.534 1.00 88.75 197 GLY A C 1
ATOM 1479 O O . GLY A 1 197 ? 9.715 8.078 -13.944 1.00 88.75 197 GLY A O 1
ATOM 1480 N N . ALA A 1 198 ? 8.025 9.562 -14.160 1.00 84.50 198 ALA A N 1
ATOM 1481 C CA . ALA A 1 198 ? 7.200 8.978 -13.112 1.00 84.50 198 ALA A CA 1
ATOM 1482 C C . ALA A 1 198 ? 6.390 7.826 -13.711 1.00 84.50 198 ALA A C 1
ATOM 1484 O O . ALA A 1 198 ? 5.670 7.991 -14.701 1.00 84.50 198 ALA A O 1
ATOM 1485 N N . SER A 1 199 ? 6.527 6.640 -13.136 1.00 74.38 199 SER A N 1
ATOM 1486 C CA . SER A 1 199 ? 5.862 5.455 -13.659 1.00 74.38 199 SER A CA 1
ATOM 1487 C C . SER A 1 199 ? 4.399 5.381 -13.195 1.00 74.38 199 SER A C 1
ATOM 1489 O O . SER A 1 199 ? 3.971 6.079 -12.277 1.00 74.38 199 SER A O 1
ATOM 1491 N N . ALA A 1 200 ? 3.601 4.626 -13.948 1.00 81.75 200 ALA A N 1
ATOM 1492 C CA . ALA A 1 200 ? 2.181 4.402 -13.711 1.00 81.75 200 ALA A CA 1
ATOM 1493 C C . ALA A 1 200 ? 1.961 3.329 -12.627 1.00 81.75 200 ALA A C 1
ATOM 1495 O O . ALA A 1 200 ? 2.908 2.838 -12.015 1.00 81.75 200 ALA A O 1
ATOM 1496 N N . GLY A 1 201 ? 0.703 2.944 -12.408 1.00 91.19 201 GLY A N 1
ATOM 1497 C CA . GLY A 1 201 ? 0.370 1.882 -11.463 1.00 91.19 201 GLY A CA 1
ATOM 1498 C C . GLY A 1 201 ? 1.009 0.526 -11.792 1.00 91.19 201 GLY A C 1
ATOM 1499 O O . GLY A 1 201 ? 1.526 0.296 -12.892 1.00 91.19 201 GLY A O 1
ATOM 1500 N N . LEU A 1 202 ? 0.957 -0.374 -10.817 1.00 96.19 202 LEU 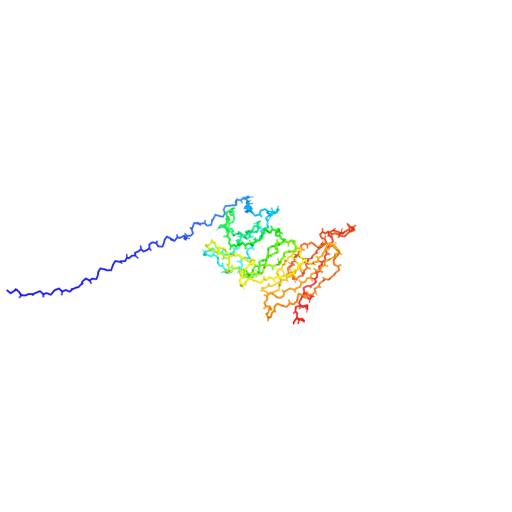A N 1
ATOM 1501 C CA . LEU A 1 202 ? 1.393 -1.759 -10.907 1.00 96.19 202 LEU A CA 1
ATOM 1502 C C . LEU A 1 202 ? 0.199 -2.705 -10.991 1.00 96.19 202 LEU A C 1
ATOM 1504 O O . LEU A 1 202 ? -0.827 -2.515 -10.343 1.00 96.19 202 LEU A O 1
ATOM 1508 N N . ALA A 1 203 ? 0.358 -3.771 -11.765 1.00 96.56 203 ALA A N 1
ATOM 1509 C CA . ALA A 1 203 ? -0.578 -4.884 -11.793 1.00 96.56 203 ALA A CA 1
ATOM 1510 C C . ALA A 1 203 ? 0.171 -6.210 -11.938 1.00 96.56 203 ALA A C 1
ATOM 1512 O O . ALA A 1 203 ? 1.290 -6.252 -12.448 1.00 96.56 203 ALA A O 1
ATOM 1513 N N . ILE A 1 204 ? -0.469 -7.295 -11.513 1.00 96.69 204 ILE A N 1
ATOM 1514 C CA . ILE A 1 204 ? -0.019 -8.662 -11.768 1.00 96.69 204 ILE A CA 1
ATOM 1515 C C . ILE A 1 204 ? -1.115 -9.347 -12.576 1.00 96.69 204 ILE A C 1
ATOM 1517 O O . ILE A 1 204 ? -2.288 -9.289 -12.200 1.00 96.69 204 ILE A O 1
ATOM 1521 N N . ASP A 1 205 ? -0.755 -9.940 -13.711 1.00 96.00 205 ASP A N 1
ATOM 1522 C CA . ASP A 1 205 ? -1.713 -10.688 -14.524 1.00 96.00 205 ASP A CA 1
ATOM 1523 C C . ASP A 1 205 ? -1.954 -12.110 -13.984 1.00 96.00 205 ASP A C 1
ATOM 1525 O O . ASP A 1 205 ? -1.371 -12.543 -12.991 1.00 96.00 205 ASP A O 1
ATOM 1529 N N . HIS A 1 206 ? -2.845 -12.856 -14.642 1.00 95.25 206 HIS A N 1
ATOM 1530 C CA . HIS A 1 206 ? -3.173 -14.228 -14.245 1.00 95.25 206 HIS A CA 1
ATOM 1531 C C . HIS A 1 206 ? -1.961 -15.175 -14.240 1.00 95.25 206 HIS A C 1
ATOM 1533 O O . HIS A 1 206 ? -1.924 -16.109 -13.440 1.00 95.25 206 HIS A O 1
ATOM 1539 N N . ASP A 1 207 ? -0.983 -14.928 -15.113 1.00 96.56 207 ASP A N 1
ATOM 1540 C CA . ASP A 1 207 ? 0.215 -15.754 -15.262 1.00 96.56 207 ASP A CA 1
ATOM 1541 C C . ASP A 1 207 ? 1.337 -15.319 -14.297 1.00 96.56 207 ASP A C 1
ATOM 1543 O O . ASP A 1 207 ? 2.419 -15.908 -14.291 1.00 96.56 207 ASP A O 1
ATOM 1547 N N . GLY A 1 208 ? 1.088 -14.301 -13.464 1.00 95.81 208 GLY A N 1
ATOM 1548 C CA . GLY A 1 208 ? 2.046 -13.757 -12.507 1.00 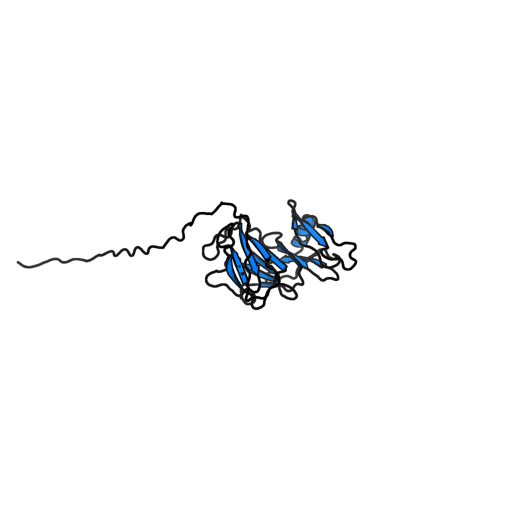95.81 208 GLY A CA 1
ATOM 1549 C C . GLY A 1 208 ? 3.017 -12.738 -13.107 1.00 95.81 208 GLY A C 1
ATOM 1550 O O . GLY A 1 208 ? 3.990 -12.372 -12.448 1.00 95.81 208 GLY A O 1
ATOM 1551 N N . ASN A 1 209 ? 2.800 -12.286 -14.346 1.00 97.50 209 ASN A N 1
ATOM 1552 C CA . ASN A 1 209 ? 3.642 -11.260 -14.952 1.00 97.50 209 ASN A CA 1
ATOM 1553 C C . ASN A 1 209 ? 3.350 -9.905 -14.310 1.00 97.50 209 ASN A C 1
ATOM 1555 O O . ASN A 1 209 ? 2.191 -9.548 -14.091 1.00 97.50 209 ASN A O 1
ATOM 1559 N N . VAL A 1 210 ? 4.400 -9.124 -14.061 1.00 97.06 210 VAL A N 1
ATOM 1560 C CA . VAL A 1 210 ? 4.261 -7.762 -13.538 1.00 97.06 210 VAL A CA 1
ATOM 1561 C C . VAL A 1 210 ? 4.068 -6.808 -14.704 1.00 97.06 210 VAL A C 1
ATOM 1563 O O . VAL A 1 210 ? 4.887 -6.755 -15.620 1.00 97.06 210 VAL A O 1
ATOM 1566 N N . VAL A 1 211 ? 2.991 -6.036 -14.662 1.00 96.50 211 VAL A N 1
ATOM 1567 C CA . VAL A 1 211 ? 2.688 -4.986 -15.629 1.00 96.50 211 VAL A CA 1
ATOM 1568 C C . VAL A 1 211 ? 2.896 -3.639 -14.954 1.00 96.50 211 VAL A C 1
ATOM 1570 O O . VAL A 1 211 ? 2.388 -3.383 -13.864 1.00 96.50 211 VAL A O 1
ATOM 1573 N N . THR A 1 212 ? 3.633 -2.765 -15.623 1.00 95.44 212 THR A N 1
ATOM 1574 C CA . THR A 1 212 ? 3.792 -1.363 -15.242 1.00 95.44 212 THR A CA 1
ATOM 1575 C C . THR A 1 212 ? 3.726 -0.488 -16.489 1.00 95.44 212 THR A C 1
ATOM 1577 O O . THR A 1 212 ? 3.677 -0.992 -17.613 1.00 95.44 212 THR A O 1
ATOM 1580 N N . GLY A 1 213 ? 3.730 0.828 -16.323 1.00 92.81 213 GLY A N 1
ATOM 1581 C CA . GLY A 1 213 ? 3.748 1.754 -17.447 1.00 92.81 213 GLY A CA 1
ATOM 1582 C C . GLY A 1 213 ? 4.435 3.067 -17.135 1.00 92.81 213 GLY A C 1
ATOM 1583 O O . GLY A 1 213 ? 4.952 3.272 -16.042 1.00 92.81 213 GLY A O 1
ATOM 1584 N N . ILE A 1 214 ? 4.432 3.981 -18.093 1.00 93.56 214 ILE A N 1
ATOM 1585 C CA . ILE A 1 214 ? 4.977 5.329 -17.914 1.00 93.56 214 ILE A CA 1
ATOM 1586 C C . ILE A 1 214 ? 3.810 6.292 -17.695 1.00 93.56 214 ILE A C 1
ATOM 1588 O O . ILE A 1 214 ? 3.073 6.602 -18.632 1.00 93.56 214 ILE A O 1
ATOM 1592 N N . GLY A 1 215 ? 3.614 6.735 -16.452 1.00 90.19 215 GLY A N 1
ATOM 1593 C CA . GLY A 1 215 ? 2.519 7.633 -16.073 1.00 90.19 215 GLY A CA 1
ATOM 1594 C C . GLY A 1 215 ? 2.781 9.075 -16.497 1.00 90.19 215 GLY A C 1
ATOM 1595 O O . GLY A 1 215 ? 1.860 9.798 -16.874 1.00 90.19 215 GLY A O 1
ATOM 1596 N N . TRP A 1 216 ? 4.050 9.473 -16.486 1.00 92.25 216 TRP A N 1
ATOM 1597 C CA . TRP A 1 216 ? 4.511 10.764 -16.962 1.00 92.25 216 TRP A CA 1
ATOM 1598 C C . TRP A 1 216 ? 5.947 10.661 -17.467 1.00 92.25 216 TRP A C 1
ATOM 1600 O O . TRP A 1 216 ? 6.874 10.481 -16.683 1.00 92.25 216 TRP A O 1
ATOM 1610 N N . ASP A 1 217 ? 6.123 10.811 -18.776 1.00 91.94 217 ASP A N 1
ATOM 1611 C CA . ASP A 1 217 ? 7.423 11.000 -19.420 1.00 91.94 217 ASP A CA 1
ATOM 1612 C C . ASP A 1 217 ? 7.712 12.509 -19.546 1.00 91.94 217 ASP A C 1
ATOM 1614 O O . ASP A 1 217 ? 6.899 13.202 -20.169 1.00 91.94 217 ASP A O 1
ATOM 1618 N N . PRO A 1 218 ? 8.830 13.046 -19.018 1.00 88.19 218 PRO A N 1
ATOM 1619 C CA . PRO A 1 218 ? 9.180 14.461 -19.175 1.00 88.19 218 PRO A CA 1
ATOM 1620 C C . PRO A 1 218 ? 9.291 14.907 -20.640 1.00 88.19 218 PRO A C 1
ATOM 1622 O O . PRO A 1 218 ? 8.977 16.059 -20.944 1.00 88.19 218 PRO A O 1
ATOM 1625 N N . ASP A 1 219 ? 9.682 14.007 -21.547 1.00 90.00 219 ASP A N 1
ATOM 1626 C CA . ASP A 1 219 ? 9.750 14.291 -22.986 1.00 90.00 219 ASP A CA 1
ATOM 1627 C C . ASP A 1 219 ? 8.390 14.098 -23.686 1.00 90.00 219 ASP A C 1
ATOM 1629 O O . ASP A 1 219 ? 8.225 14.423 -24.864 1.00 90.00 219 ASP A O 1
ATOM 1633 N N . GLY A 1 220 ? 7.396 13.566 -22.967 1.00 87.81 220 GLY A N 1
ATOM 1634 C CA . GLY A 1 220 ? 6.024 13.336 -23.417 1.00 87.81 220 GLY A CA 1
ATOM 1635 C C . GLY A 1 220 ? 5.853 12.245 -24.477 1.00 87.81 220 GLY A C 1
ATOM 1636 O O . GLY A 1 220 ? 4.720 11.892 -24.799 1.00 87.81 220 GLY A O 1
ATOM 1637 N N . ALA A 1 221 ? 6.940 11.694 -25.018 1.00 92.19 221 ALA A N 1
ATOM 1638 C CA . ALA A 1 221 ? 6.909 10.774 -26.150 1.00 92.19 221 ALA A CA 1
ATOM 1639 C C . ALA A 1 221 ? 6.459 9.358 -25.764 1.00 92.19 221 ALA A C 1
ATOM 1641 O O . ALA A 1 221 ? 5.898 8.653 -26.600 1.00 92.19 221 ALA A O 1
ATOM 1642 N N . ARG A 1 222 ? 6.705 8.956 -24.513 1.00 91.69 222 ARG A N 1
ATOM 1643 C CA . ARG A 1 222 ? 6.533 7.577 -24.034 1.00 91.69 222 ARG A CA 1
ATOM 1644 C C . ARG A 1 222 ? 5.440 7.415 -22.978 1.00 91.69 222 ARG A C 1
ATOM 1646 O O . ARG A 1 222 ? 5.223 6.313 -22.483 1.00 91.69 222 ARG A O 1
ATOM 1653 N N . THR A 1 223 ? 4.742 8.494 -22.616 1.00 93.38 223 THR A N 1
ATOM 1654 C CA . THR A 1 223 ? 3.622 8.418 -21.661 1.00 93.38 223 THR A CA 1
ATOM 1655 C C . THR A 1 223 ? 2.566 7.434 -22.172 1.00 93.38 223 THR A C 1
ATOM 1657 O O . THR A 1 223 ? 2.124 7.531 -23.316 1.00 93.38 223 THR A O 1
ATOM 1660 N N . GLY A 1 224 ? 2.156 6.494 -21.322 1.00 90.69 224 GLY A N 1
ATOM 1661 C CA . GLY A 1 224 ? 1.209 5.430 -21.659 1.00 90.69 224 GLY A CA 1
ATOM 1662 C C . GLY A 1 224 ? 1.834 4.165 -22.258 1.00 90.69 224 GLY A C 1
ATOM 1663 O O . GLY A 1 224 ? 1.106 3.198 -22.479 1.00 90.69 224 GLY A O 1
ATOM 1664 N N . GLU A 1 225 ? 3.150 4.122 -22.500 1.00 94.44 225 GLU A N 1
ATOM 1665 C CA . GLU A 1 225 ? 3.830 2.854 -22.788 1.00 94.44 225 GLU A CA 1
ATOM 1666 C C . GLU A 1 225 ? 3.730 1.910 -21.585 1.00 94.44 225 GLU A C 1
ATOM 1668 O O . GLU A 1 225 ? 3.787 2.344 -20.432 1.00 94.44 225 GLU A O 1
ATOM 1673 N N . LEU A 1 226 ? 3.612 0.612 -21.871 1.00 93.94 226 LEU A N 1
ATOM 1674 C CA . LEU A 1 226 ? 3.559 -0.449 -20.873 1.00 93.94 226 LEU A CA 1
ATOM 1675 C C . LEU A 1 226 ? 4.802 -1.331 -20.969 1.00 93.94 226 LEU A C 1
ATOM 1677 O O . LEU A 1 226 ? 5.269 -1.650 -22.064 1.00 93.94 226 LEU A O 1
ATOM 1681 N N . ALA A 1 227 ? 5.283 -1.776 -19.816 1.00 92.50 227 ALA A N 1
ATOM 1682 C CA . ALA A 1 227 ? 6.262 -2.840 -19.691 1.00 92.50 227 ALA A CA 1
ATOM 1683 C C . ALA A 1 227 ? 5.598 -4.046 -19.022 1.00 92.50 227 ALA A C 1
ATOM 1685 O O . ALA A 1 227 ? 4.865 -3.899 -18.044 1.00 92.50 227 ALA A O 1
ATOM 1686 N N . ILE A 1 228 ? 5.863 -5.234 -19.560 1.00 95.62 228 ILE A N 1
ATOM 1687 C CA . ILE A 1 228 ? 5.390 -6.506 -19.012 1.00 95.62 228 ILE A CA 1
ATOM 1688 C C . ILE A 1 228 ? 6.624 -7.342 -18.702 1.00 95.62 228 ILE A C 1
ATOM 1690 O O . ILE A 1 228 ? 7.397 -7.681 -19.601 1.00 95.62 228 ILE A O 1
ATOM 1694 N N . LEU A 1 229 ? 6.820 -7.641 -17.425 1.00 96.19 229 LEU A N 1
ATOM 1695 C CA . LEU A 1 229 ? 7.926 -8.433 -16.921 1.00 96.19 229 LEU A CA 1
ATOM 1696 C C . LEU A 1 229 ? 7.444 -9.863 -16.692 1.00 96.19 229 LEU A C 1
ATOM 1698 O O . LEU A 1 229 ? 6.478 -10.052 -15.950 1.00 96.19 229 LEU A O 1
ATOM 1702 N N . PRO A 1 230 ? 8.107 -10.870 -17.284 1.00 97.31 230 PRO A N 1
ATOM 1703 C CA . PRO A 1 230 ? 7.732 -12.258 -17.072 1.00 97.31 230 PRO A CA 1
ATOM 1704 C C . PRO A 1 230 ? 7.788 -12.636 -15.592 1.00 97.31 230 PRO A C 1
ATOM 1706 O O . PRO A 1 230 ? 8.756 -12.286 -14.915 1.00 97.31 230 PRO A O 1
ATOM 1709 N N . ALA A 1 231 ? 6.826 -13.433 -15.124 1.00 96.88 231 ALA A N 1
ATOM 1710 C CA . ALA A 1 231 ? 6.798 -13.944 -13.749 1.00 96.88 231 ALA A CA 1
ATOM 1711 C C . ALA A 1 231 ? 8.148 -14.548 -13.322 1.00 96.88 231 ALA A C 1
ATOM 1713 O O . ALA A 1 231 ? 8.658 -14.261 -12.245 1.00 96.88 231 ALA A O 1
ATOM 1714 N N . ALA A 1 232 ? 8.792 -15.306 -14.217 1.00 97.06 232 ALA A N 1
ATOM 1715 C CA . ALA A 1 232 ? 10.087 -15.939 -13.965 1.00 97.06 232 ALA A CA 1
ATOM 1716 C C . ALA A 1 232 ? 11.212 -14.954 -13.593 1.00 97.06 232 ALA A C 1
ATOM 1718 O O . ALA A 1 232 ? 12.137 -15.342 -12.886 1.00 97.06 232 ALA A O 1
ATOM 1719 N N . LEU A 1 233 ? 11.150 -13.701 -14.057 1.00 95.88 233 LEU A N 1
ATOM 1720 C CA . LEU A 1 233 ? 12.121 -12.674 -13.675 1.00 95.88 233 LEU A CA 1
ATOM 1721 C C . LEU A 1 233 ? 11.914 -12.235 -12.220 1.00 95.88 233 LEU A C 1
ATOM 1723 O O . LEU A 1 233 ? 12.887 -12.045 -11.498 1.00 95.88 233 LEU A O 1
ATOM 1727 N N . VAL A 1 234 ? 10.656 -12.122 -11.790 1.00 94.88 234 VAL A N 1
ATOM 1728 C CA . VAL A 1 234 ? 10.295 -11.808 -10.400 1.00 94.88 234 VAL A CA 1
ATOM 1729 C C . VAL A 1 234 ? 10.728 -12.941 -9.477 1.00 94.88 234 VAL A C 1
ATOM 1731 O O . VAL A 1 234 ? 11.378 -12.692 -8.469 1.00 94.88 234 VAL A O 1
ATOM 1734 N N . GLU A 1 235 ? 10.437 -14.188 -9.858 1.00 95.25 235 GLU A N 1
ATOM 1735 C CA . GLU A 1 235 ? 10.843 -15.368 -9.086 1.00 95.25 235 GLU A CA 1
ATOM 1736 C C . GLU A 1 235 ? 12.365 -15.477 -8.955 1.00 95.25 235 GLU A C 1
ATOM 1738 O O . GLU A 1 235 ? 12.867 -15.810 -7.886 1.00 95.25 235 GLU A O 1
ATOM 1743 N N . ALA A 1 236 ? 13.110 -15.176 -10.023 1.00 95.25 236 ALA A N 1
ATOM 1744 C CA . ALA A 1 236 ? 14.568 -15.160 -9.972 1.00 95.25 236 ALA A CA 1
ATOM 1745 C C . ALA A 1 236 ? 15.090 -14.075 -9.018 1.00 95.25 236 ALA A C 1
ATOM 1747 O O . ALA A 1 236 ? 15.952 -14.360 -8.196 1.00 95.25 236 ALA A O 1
ATOM 1748 N N . ALA A 1 237 ? 14.527 -12.862 -9.080 1.00 93.69 237 ALA A N 1
ATOM 1749 C CA . ALA A 1 237 ? 14.920 -11.764 -8.199 1.00 93.69 237 ALA A CA 1
ATOM 1750 C C . ALA A 1 237 ? 14.625 -12.052 -6.715 1.00 93.69 237 ALA A C 1
ATOM 1752 O O . ALA A 1 237 ? 15.391 -11.634 -5.856 1.00 93.69 237 ALA A O 1
ATOM 1753 N N . ILE A 1 238 ? 13.544 -12.782 -6.421 1.00 93.75 238 ILE A N 1
ATOM 1754 C CA . ILE A 1 238 ? 13.200 -13.233 -5.064 1.00 93.75 238 ILE A CA 1
ATOM 1755 C C . ILE A 1 238 ? 14.121 -14.369 -4.593 1.00 93.75 238 ILE A C 1
ATOM 1757 O O . ILE A 1 238 ? 14.495 -14.417 -3.428 1.00 93.75 238 ILE A O 1
ATOM 1761 N N . ALA A 1 239 ? 14.479 -15.305 -5.475 1.00 90.62 239 ALA A N 1
ATOM 1762 C CA . ALA A 1 239 ? 15.298 -16.463 -5.111 1.00 90.62 239 ALA A CA 1
ATOM 1763 C C . ALA A 1 239 ? 16.770 -16.121 -4.810 1.00 90.62 239 ALA A C 1
ATOM 1765 O O . ALA A 1 239 ? 17.455 -16.930 -4.183 1.00 90.62 239 ALA A O 1
ATOM 1766 N N . ASP A 1 240 ? 17.242 -14.964 -5.279 1.00 80.31 240 ASP A N 1
ATOM 1767 C CA . ASP A 1 240 ? 18.606 -14.467 -5.072 1.00 80.31 240 ASP A CA 1
ATOM 1768 C C . ASP A 1 240 ? 18.771 -13.644 -3.767 1.00 80.31 240 ASP A C 1
ATOM 1770 O O . ASP A 1 240 ? 19.883 -13.187 -3.482 1.00 80.31 240 ASP A O 1
ATOM 1774 N N . GLU A 1 241 ? 17.698 -13.466 -2.981 1.00 64.19 241 GLU A N 1
ATOM 1775 C CA . GLU A 1 241 ? 17.694 -12.849 -1.637 1.00 64.19 241 GLU A CA 1
ATOM 1776 C C . GLU A 1 241 ? 18.153 -13.821 -0.530 1.00 64.19 241 GLU A C 1
ATOM 1778 O O . GLU A 1 241 ? 19.006 -13.413 0.296 1.00 64.19 241 GLU A O 1
#

Secondary structure (DSSP, 8-state):
-----------------------------S--S--PPP--TTT--S--EEEE--TT---EETTEE-TTPEEEEETTEEEEESSTTSS-EEEEEE-SS-----EEEE-TTS-EEEEE--TT-PEEEEEGGG--SSS--BTTT-TT-EEE---EEEEEESSSSEEEEEEEETTEEEEEEEETT-SSPPPPEEEEEEE-SEE---EE-TT--EEEEEEE-TTSSSTT-EEEE-HHHHHHHHHT-

Foldseek 3Di:
DDDDDDDDDDPPPPPPPPPVPPPDPDAPPPQPVDQDEDEDPPQPEPDKDKDAQDQLAQDDAVNHGRHRWMWMAYRFFIWIARGHNYNRIAGFAGAPHTFNWLEWEAFNNRQKIWTRRDAQFWIKIATPRSTYRVDHYHSNPDPRIDTHGFAFNEWYYLHNFWIWTWGDAQQWTFIWIFGPPDVVGDDTFTLGTGQAGRKAYWDADPQRWIKIARCDHPVRPGHPPMDTHHNVSVVVSVVVD

pLDDT: mean 86.52, std 17.51, range [36.53, 98.56]